Protein AF-A0A0F8ZG47-F1 (afdb_monomer_lite)

Secondary structure (DSSP, 8-state):
------------PPPHHHHHHTS-HHHHHHHTT-EEEEEEEETTTTEEEEEEESSSS-EEEEEEESSSS-EEEEE-SHHHHHSSHHHHHHHTT-B-SS-SS-----TTT-TT---SS-HHHHHHHHHHHHHHHHHHHHTTTS-HHHHHHHHHHHGGGG-SEEE--------------TT------S-SSSSSSSSS-S-----------------PPPPHHHHHHHHHHHTTSS-------PPPPPP---------

Organism: NCBI:txid412755

Radius of gyration: 27.6 Å; chains: 1; bounding box: 78×83×49 Å

pLDDT: mean 80.62, std 19.4, range [38.88, 98.56]

Sequence (256 aa):
RHSSRRTIVVRISLRPDELESKAPEDVKDRARTCSVSLLSYDKRGRVFTFSVNCGNRPHDVRASLTDLDHIAMNCDCEFWQWNGPEFHAKENAYMLGSPRGTASPPDIRDPDRKYYLCKHTYAILTRLDHFVQEVSEENKDLDEDGLLLAVDQSWDRLEGVVQIPLEELEDEDIEVDWESDGEFEEEFEEEFEEEFEEEFEEEPVDETPTIEFTEEPIEPEELEEIELLEAKLEFPEEFEEEPGEEPVEEEFEEEP

Foldseek 3Di:
DDPPPPPPPPQQAAFLVRLLVLADVVLVVQLLQKKKAWDDADLVQRKTWIFIDNPDHTKIKIWGPPFLGGIAIDIPDPCCQAQQQLLLCVVRVSHDDDRPHPSDPNCPRHVVNRHNDGSRVSNVSLVVNVVLVVLCVVPVVDDRVVSSVSCSVCVCVSHDIDSDCPDPPPPPVPCPVPVPPPCPPDPPPPPPVPPPPPDPPPDPPPPDPPPPPPPDPDDPVVVVVVVVVVVVVPDPDDDPDDPDDDDDDDDDDDDD

Structure (mmCIF, N/CA/C/O backbone):
data_AF-A0A0F8ZG47-F1
#
_entry.id   AF-A0A0F8ZG47-F1
#
loop_
_atom_site.group_PDB
_atom_site.id
_atom_site.type_symbol
_atom_site.label_atom_id
_atom_site.label_alt_id
_atom_site.label_comp_id
_atom_site.label_asym_id
_atom_site.label_entity_id
_atom_site.label_seq_id
_atom_site.pdbx_PDB_ins_code
_atom_site.Cartn_x
_atom_site.Cartn_y
_atom_site.Cartn_z
_atom_site.occupancy
_atom_site.B_iso_or_equiv
_atom_site.auth_seq_id
_atom_site.auth_comp_id
_atom_site.auth_asym_id
_atom_site.auth_atom_id
_atom_site.pdbx_PDB_model_num
ATOM 1 N N . ARG A 1 1 ? 7.336 30.237 21.540 1.00 49.22 1 ARG A N 1
ATOM 2 C CA . ARG A 1 1 ? 6.797 28.891 21.211 1.00 49.22 1 ARG A CA 1
ATOM 3 C C . ARG A 1 1 ? 6.031 29.033 19.904 1.00 49.22 1 ARG A C 1
ATOM 5 O O . ARG A 1 1 ? 4.834 29.286 19.939 1.00 49.22 1 ARG A O 1
ATOM 12 N N . HIS A 1 2 ? 6.736 29.007 18.775 1.00 40.03 2 HIS A N 1
ATOM 13 C CA . HIS A 1 2 ? 6.106 29.176 17.470 1.00 40.03 2 HIS A CA 1
ATOM 14 C C . HIS A 1 2 ? 5.401 27.878 17.097 1.00 40.03 2 HIS A C 1
ATOM 16 O O . HIS A 1 2 ? 6.026 26.836 16.920 1.00 40.03 2 HIS A O 1
ATOM 22 N N . SER A 1 3 ? 4.072 27.955 17.083 1.00 44.56 3 SER A N 1
ATOM 23 C CA . SER A 1 3 ? 3.205 26.932 16.522 1.00 44.56 3 SER A CA 1
ATOM 24 C C . SER A 1 3 ? 3.468 26.911 15.020 1.00 44.56 3 SER A C 1
ATOM 26 O O . SER A 1 3 ? 2.971 27.767 14.289 1.00 44.56 3 SER A O 1
ATOM 28 N N . SER A 1 4 ? 4.340 26.000 14.585 1.00 49.72 4 SER A N 1
ATOM 29 C CA . SER A 1 4 ? 4.570 25.719 13.173 1.00 49.72 4 SER A CA 1
ATOM 30 C C . SER A 1 4 ? 3.226 25.304 12.578 1.00 49.72 4 SER A C 1
ATOM 32 O O . SER A 1 4 ? 2.679 24.255 12.929 1.00 49.72 4 SER A O 1
ATOM 34 N N . ARG A 1 5 ? 2.642 26.180 11.750 1.00 41.59 5 ARG A N 1
ATOM 35 C CA . ARG A 1 5 ? 1.464 25.857 10.949 1.00 41.59 5 ARG A CA 1
ATOM 36 C C . ARG A 1 5 ? 1.889 24.732 10.013 1.00 41.59 5 ARG A C 1
ATOM 38 O O . ARG A 1 5 ? 2.519 24.988 8.994 1.00 41.59 5 ARG A O 1
ATOM 45 N N . ARG A 1 6 ? 1.581 23.487 10.386 1.00 40.53 6 ARG A N 1
ATOM 46 C CA . ARG A 1 6 ? 1.610 22.367 9.450 1.00 40.53 6 ARG A CA 1
ATOM 47 C C . ARG A 1 6 ? 0.584 22.706 8.381 1.00 40.53 6 ARG A C 1
ATOM 49 O O . ARG A 1 6 ? -0.613 22.605 8.628 1.00 40.53 6 ARG A O 1
ATOM 56 N N . THR A 1 7 ? 1.051 23.180 7.234 1.00 38.88 7 THR A N 1
ATOM 57 C CA . THR A 1 7 ? 0.276 23.139 6.003 1.00 38.88 7 THR A CA 1
ATOM 58 C C . THR A 1 7 ? -0.141 21.687 5.829 1.00 38.88 7 THR A C 1
ATOM 60 O O . THR A 1 7 ? 0.694 20.805 5.627 1.00 38.88 7 THR A O 1
ATOM 63 N N . ILE A 1 8 ? -1.432 21.424 6.032 1.00 46.22 8 ILE A N 1
ATOM 64 C CA . ILE A 1 8 ? -2.041 20.139 5.719 1.00 46.22 8 ILE A CA 1
ATOM 65 C C . ILE A 1 8 ? -2.029 20.097 4.199 1.00 46.22 8 ILE A C 1
ATOM 67 O O . ILE A 1 8 ? -2.916 20.627 3.537 1.00 46.22 8 ILE A O 1
ATOM 71 N N . VAL A 1 9 ? -0.934 19.588 3.642 1.00 45.56 9 VAL A N 1
ATOM 72 C CA . VAL A 1 9 ? -0.884 19.227 2.234 1.00 45.56 9 VAL A CA 1
ATOM 73 C C . VAL A 1 9 ? -1.900 18.105 2.106 1.00 45.56 9 VAL A C 1
ATOM 75 O O . VAL A 1 9 ? -1.638 16.992 2.560 1.00 45.56 9 VAL A O 1
ATOM 78 N N . VAL A 1 10 ? -3.080 18.437 1.582 1.00 47.16 10 VAL A N 1
ATOM 79 C CA . VAL A 1 10 ? -4.094 17.462 1.191 1.00 47.16 10 VAL A CA 1
ATOM 80 C C . VAL A 1 10 ? -3.453 16.652 0.075 1.00 47.16 10 VAL A C 1
ATOM 82 O O . VAL A 1 10 ? -3.315 17.108 -1.059 1.00 47.16 10 VAL A O 1
ATOM 85 N N . ARG A 1 11 ? -2.903 15.504 0.454 1.00 54.34 11 ARG A N 1
ATOM 86 C CA . ARG A 1 11 ? -2.321 14.551 -0.475 1.00 54.34 11 ARG A CA 1
ATOM 87 C C . ARG A 1 11 ? -3.494 13.768 -1.025 1.00 54.34 11 ARG A C 1
ATOM 89 O O . ARG A 1 11 ? -4.174 13.096 -0.263 1.00 54.34 11 ARG A O 1
ATOM 96 N N . ILE A 1 12 ? -3.739 13.918 -2.321 1.00 58.97 12 ILE A N 1
ATOM 97 C CA . ILE A 1 12 ? -4.658 13.064 -3.068 1.00 58.97 12 ILE A CA 1
ATOM 98 C C . ILE A 1 12 ? -4.004 11.682 -3.103 1.00 58.97 12 ILE A C 1
ATOM 100 O O . ILE A 1 12 ? -3.223 11.384 -4.000 1.00 58.97 12 ILE A O 1
ATOM 104 N N . SER A 1 13 ? -4.204 10.892 -2.059 1.00 78.88 13 SER A N 1
ATOM 105 C CA . SER A 1 13 ? -3.942 9.458 -2.091 1.00 78.88 13 SER A CA 1
ATOM 106 C C . SER A 1 13 ? -4.960 8.816 -3.027 1.00 78.88 13 SER A C 1
ATOM 108 O O . SER A 1 13 ? -6.100 9.259 -3.094 1.00 78.88 13 SER A O 1
ATOM 110 N N . LEU A 1 14 ? -4.545 7.802 -3.781 1.00 90.00 14 LEU A N 1
ATOM 111 C CA . LEU A 1 14 ? -5.478 7.004 -4.575 1.00 90.00 14 LEU A CA 1
ATOM 112 C C . LEU A 1 14 ? -6.247 6.048 -3.669 1.00 90.00 14 LEU A C 1
ATOM 114 O O . LEU A 1 14 ? -5.714 5.607 -2.639 1.00 90.00 14 LEU A O 1
ATOM 118 N N . ARG A 1 15 ? -7.464 5.703 -4.091 1.00 93.44 15 ARG A N 1
ATOM 119 C CA . ARG A 1 15 ? -8.255 4.703 -3.382 1.00 93.44 15 ARG A CA 1
ATOM 120 C C . ARG A 1 15 ? -7.753 3.277 -3.651 1.00 93.44 15 ARG A C 1
ATOM 122 O O . ARG A 1 15 ? -7.151 3.040 -4.707 1.00 93.44 15 ARG A O 1
ATOM 129 N N . PRO A 1 16 ? -7.926 2.324 -2.715 1.00 93.81 16 PRO A N 1
ATOM 130 C CA . PRO A 1 16 ? -7.525 0.932 -2.916 1.00 93.81 16 PRO A CA 1
ATOM 131 C C . PRO A 1 16 ? -8.051 0.308 -4.218 1.00 93.81 16 PRO A C 1
ATOM 133 O O . PRO A 1 16 ? -7.265 -0.268 -4.970 1.00 93.81 16 PRO A O 1
ATOM 136 N N . ASP A 1 17 ? -9.326 0.519 -4.540 1.00 94.25 17 ASP A N 1
ATOM 137 C CA . ASP A 1 17 ? -10.010 0.072 -5.762 1.00 94.25 17 ASP A CA 1
ATOM 138 C C . ASP A 1 17 ? -9.397 0.679 -7.039 1.00 94.25 17 ASP A C 1
ATOM 140 O O . ASP A 1 17 ? -9.165 -0.001 -8.049 1.00 94.25 17 ASP A O 1
ATOM 144 N N . GLU A 1 18 ? -9.039 1.962 -6.995 1.00 95.44 18 GLU A N 1
ATOM 145 C CA . GLU A 1 18 ? -8.357 2.633 -8.107 1.00 95.44 18 GLU A CA 1
ATOM 146 C C . GLU A 1 18 ? -6.934 2.104 -8.331 1.00 95.44 18 GLU A C 1
ATOM 148 O O . GLU A 1 18 ? -6.458 2.033 -9.467 1.00 95.44 18 GLU A O 1
ATOM 153 N N . LEU A 1 19 ? -6.220 1.753 -7.260 1.00 95.38 19 LEU A N 1
ATOM 154 C CA . LEU A 1 19 ? -4.892 1.148 -7.355 1.00 95.38 19 LEU A CA 1
ATOM 155 C C . LEU A 1 19 ? -4.966 -0.289 -7.872 1.00 95.38 19 LEU A C 1
ATOM 157 O O . LEU A 1 19 ? -4.107 -0.702 -8.656 1.00 95.38 19 LEU A O 1
ATOM 161 N N . GLU A 1 20 ? -5.985 -1.034 -7.453 1.00 95.56 20 GLU A N 1
ATOM 162 C CA . GLU A 1 20 ? -6.194 -2.414 -7.863 1.00 95.56 20 GLU A CA 1
ATOM 163 C C . GLU A 1 20 ? -6.506 -2.526 -9.359 1.00 95.56 20 GLU A C 1
ATOM 165 O O . GLU A 1 20 ? -5.876 -3.313 -10.073 1.00 95.56 20 GLU A O 1
ATOM 170 N N . SER A 1 21 ? -7.413 -1.685 -9.860 1.00 96.19 21 SER A N 1
ATOM 171 C CA . SER A 1 21 ? -7.784 -1.641 -11.282 1.00 96.19 21 SER A CA 1
ATOM 172 C C . SER A 1 21 ? -6.621 -1.251 -12.204 1.00 96.19 21 SER A C 1
ATOM 174 O O . SER A 1 21 ? -6.585 -1.659 -13.365 1.00 96.19 21 SER A O 1
ATOM 176 N N . LYS A 1 22 ? -5.629 -0.511 -11.690 1.00 96.50 22 LYS A N 1
ATOM 177 C CA . LYS A 1 22 ? -4.405 -0.136 -12.421 1.00 96.50 22 LYS A CA 1
ATOM 178 C C . LYS A 1 22 ? -3.311 -1.205 -12.386 1.00 96.50 22 LYS A C 1
ATOM 180 O O . LYS A 1 22 ? -2.314 -1.071 -13.098 1.00 96.50 22 LYS A O 1
ATOM 185 N N . ALA A 1 23 ? -3.443 -2.247 -11.565 1.00 96.50 23 ALA A N 1
ATOM 186 C CA . ALA A 1 23 ? -2.469 -3.329 -11.534 1.00 96.50 23 ALA A CA 1
ATOM 187 C C . ALA A 1 23 ? -2.639 -4.227 -12.774 1.00 96.50 23 ALA A C 1
ATOM 189 O O . ALA A 1 23 ? -3.738 -4.719 -13.025 1.00 96.50 23 ALA A O 1
ATOM 190 N N . PRO A 1 24 ? -1.578 -4.493 -13.554 1.00 97.19 24 PRO A N 1
ATOM 191 C CA . PRO A 1 24 ? -1.688 -5.404 -14.686 1.00 97.19 24 PRO A CA 1
ATOM 192 C C . PRO A 1 24 ? -1.880 -6.852 -14.211 1.00 97.19 24 PRO A C 1
ATOM 194 O O . PRO A 1 24 ? -1.344 -7.250 -13.174 1.00 97.19 24 PRO A O 1
ATOM 197 N N . GLU A 1 25 ? -2.600 -7.655 -15.000 1.00 96.81 25 GLU A N 1
ATOM 198 C CA . GLU A 1 25 ? -2.967 -9.044 -14.659 1.00 96.81 25 GLU A CA 1
ATOM 199 C C . GLU A 1 25 ? -1.762 -9.917 -14.279 1.00 96.81 25 GLU A C 1
ATOM 201 O O . GLU A 1 25 ? -1.814 -10.694 -13.330 1.00 96.81 25 GLU A O 1
ATOM 206 N N . ASP A 1 26 ? -0.607 -9.714 -14.920 1.00 96.62 26 ASP A N 1
ATOM 207 C CA . ASP A 1 26 ? 0.610 -10.460 -14.595 1.00 96.62 26 ASP A CA 1
ATOM 208 C C . ASP A 1 26 ? 1.133 -10.169 -13.176 1.00 96.62 26 ASP A C 1
ATOM 210 O O . ASP A 1 26 ? 1.800 -11.008 -12.563 1.00 96.62 26 ASP A O 1
ATOM 214 N N . VAL A 1 27 ? 0.896 -8.970 -12.640 1.00 97.38 27 VAL A N 1
ATOM 215 C CA . VAL A 1 27 ? 1.196 -8.629 -11.243 1.00 97.38 27 VAL A CA 1
ATOM 216 C C . VAL A 1 27 ? 0.190 -9.296 -10.310 1.00 97.38 27 VAL A C 1
ATOM 218 O O . VAL A 1 27 ? 0.637 -9.884 -9.320 1.00 97.38 27 VAL A O 1
ATOM 221 N N . LYS A 1 28 ? -1.106 -9.275 -10.652 1.00 96.56 28 LYS A N 1
ATOM 222 C CA . LYS A 1 28 ? -2.174 -9.926 -9.877 1.00 96.56 28 LYS A CA 1
ATOM 223 C C . LYS A 1 28 ? -1.923 -11.429 -9.744 1.00 96.56 28 LYS A C 1
ATOM 225 O O . LYS A 1 28 ? -1.827 -11.945 -8.632 1.00 96.56 28 LYS A O 1
ATOM 230 N N . ASP A 1 29 ? -1.663 -12.115 -10.855 1.00 95.50 29 ASP A N 1
ATOM 231 C CA . ASP A 1 29 ? -1.370 -13.553 -10.890 1.00 95.50 29 ASP A CA 1
ATOM 232 C C . ASP A 1 29 ? -0.159 -13.928 -10.035 1.00 95.50 29 ASP A C 1
ATOM 234 O O . ASP A 1 29 ? -0.177 -14.890 -9.264 1.00 95.50 29 ASP A O 1
ATOM 238 N N . ARG A 1 30 ? 0.926 -13.149 -10.133 1.00 95.69 30 ARG A N 1
ATOM 239 C CA . ARG A 1 30 ? 2.146 -13.415 -9.357 1.00 95.69 30 ARG A CA 1
ATOM 240 C C . ARG A 1 30 ? 1.958 -13.134 -7.870 1.00 95.69 30 ARG A C 1
ATOM 242 O O . ARG A 1 30 ? 2.634 -13.778 -7.063 1.00 95.69 30 ARG A O 1
ATOM 249 N N . ALA A 1 31 ? 1.085 -12.201 -7.503 1.00 96.69 31 ALA A N 1
ATOM 250 C CA . ALA A 1 31 ? 0.787 -11.892 -6.111 1.00 96.69 31 ALA A CA 1
ATOM 251 C C . ALA A 1 31 ? 0.076 -13.050 -5.391 1.00 96.69 31 ALA A C 1
ATOM 253 O O . ALA A 1 31 ? 0.313 -13.245 -4.203 1.00 96.69 31 ALA A O 1
ATOM 254 N N . ARG A 1 32 ? -0.670 -13.900 -6.114 1.00 93.62 32 ARG A N 1
ATOM 255 C CA . ARG A 1 32 ? -1.336 -15.103 -5.563 1.00 93.62 32 ARG A CA 1
ATOM 256 C C . ARG A 1 32 ? -0.374 -16.092 -4.901 1.00 93.62 32 ARG A C 1
ATOM 258 O O . ARG A 1 32 ? -0.749 -16.856 -4.023 1.00 93.62 32 ARG A O 1
ATOM 265 N N . THR A 1 33 ? 0.890 -16.088 -5.322 1.00 95.12 33 THR A N 1
ATOM 266 C CA . THR A 1 33 ? 1.931 -16.974 -4.767 1.00 95.12 33 THR A CA 1
ATOM 267 C C . THR A 1 33 ? 2.605 -16.418 -3.512 1.00 95.12 33 THR A C 1
ATOM 269 O O . THR A 1 33 ? 3.501 -17.057 -2.958 1.00 95.12 33 THR A O 1
ATOM 272 N N . CYS A 1 34 ? 2.225 -15.216 -3.082 1.00 96.69 34 CYS A N 1
ATOM 273 C CA . CYS A 1 34 ? 2.814 -14.548 -1.937 1.00 96.69 34 CYS A CA 1
ATOM 274 C C . CYS A 1 34 ? 2.127 -14.974 -0.635 1.00 96.69 34 CYS A C 1
ATOM 276 O O . CYS A 1 34 ? 0.905 -14.937 -0.519 1.00 96.69 34 CYS A O 1
ATOM 278 N N . SER A 1 35 ? 2.921 -15.323 0.374 1.00 96.06 35 SER A N 1
ATOM 279 C CA . SER A 1 35 ? 2.469 -15.395 1.759 1.00 96.06 35 SER A CA 1
ATOM 280 C C . SER A 1 35 ? 2.739 -14.070 2.462 1.00 96.06 35 SER A C 1
ATOM 282 O O . SER A 1 35 ? 3.811 -13.477 2.311 1.00 96.06 35 SER A O 1
ATOM 284 N N . VAL A 1 36 ? 1.759 -13.609 3.233 1.00 97.31 36 VAL A N 1
ATOM 285 C CA . VAL A 1 36 ? 1.826 -12.350 3.977 1.00 97.31 36 VAL A CA 1
ATOM 286 C C . VAL A 1 36 ? 1.820 -12.655 5.468 1.00 97.31 36 VAL A C 1
ATOM 288 O O . VAL A 1 36 ? 1.020 -13.462 5.941 1.00 97.31 36 VAL A O 1
ATOM 291 N N . SER A 1 37 ? 2.71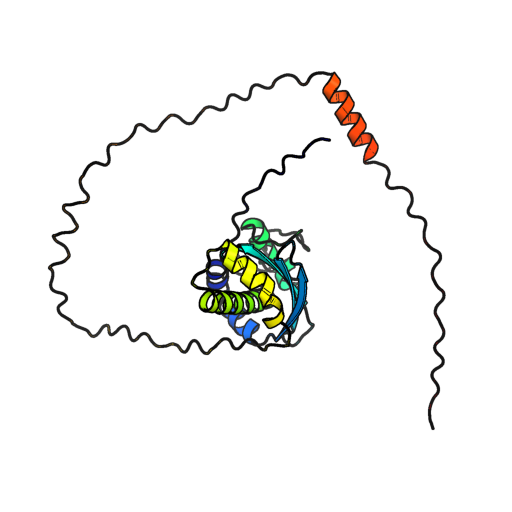0 -11.998 6.207 1.00 96.25 37 SER A N 1
ATOM 292 C CA . SER A 1 37 ? 2.728 -12.019 7.670 1.00 96.25 37 SER A CA 1
ATOM 293 C C . SER A 1 37 ? 2.887 -10.606 8.215 1.00 96.25 37 SER A C 1
ATOM 295 O O . SER A 1 37 ? 3.814 -9.897 7.813 1.00 96.25 37 SER A O 1
ATOM 297 N N . LEU A 1 38 ? 2.013 -10.199 9.134 1.00 97.31 38 LEU A N 1
ATOM 298 C CA . LEU A 1 38 ? 2.152 -8.927 9.840 1.00 97.31 38 LEU A CA 1
ATOM 299 C C . LEU A 1 38 ? 3.351 -8.988 10.802 1.00 97.31 38 LEU A C 1
ATOM 301 O O . LEU A 1 38 ? 3.468 -9.918 11.595 1.00 97.31 38 LEU A O 1
ATOM 305 N N . LEU A 1 39 ? 4.240 -7.995 10.724 1.00 97.06 39 LEU A N 1
ATOM 306 C CA . LEU A 1 39 ? 5.388 -7.836 11.624 1.00 97.06 39 LEU A CA 1
ATOM 307 C C . LEU A 1 39 ? 5.087 -6.865 12.764 1.00 97.06 39 LEU A C 1
ATOM 309 O O . LEU A 1 39 ? 5.467 -7.110 13.906 1.00 97.06 39 LEU A O 1
ATOM 313 N N . SER A 1 40 ? 4.464 -5.729 12.451 1.00 97.12 40 SER A N 1
ATOM 314 C CA . SER A 1 40 ? 4.154 -4.702 13.443 1.00 97.12 40 SER A CA 1
ATOM 315 C C . SER A 1 40 ? 3.033 -3.776 12.988 1.00 97.12 40 SER A C 1
ATOM 317 O O . SER A 1 40 ? 2.793 -3.599 11.790 1.00 97.12 40 SER A O 1
ATOM 319 N N . TYR A 1 41 ? 2.375 -3.155 13.967 1.00 97.56 41 TYR A N 1
ATOM 320 C CA . TYR A 1 41 ? 1.352 -2.143 13.752 1.00 97.56 41 TYR A CA 1
ATOM 321 C C . TYR A 1 41 ? 1.613 -0.902 14.616 1.00 97.56 41 TYR A C 1
ATOM 323 O O . TYR A 1 41 ? 1.650 -0.987 15.846 1.00 97.56 41 TYR A O 1
ATOM 331 N N . ASP A 1 42 ? 1.787 0.260 13.983 1.00 96.44 42 ASP A N 1
ATOM 332 C CA . ASP A 1 42 ? 1.851 1.555 14.666 1.00 96.44 42 ASP A CA 1
ATOM 333 C C . ASP A 1 42 ? 0.488 2.250 14.626 1.00 96.44 42 ASP A C 1
ATOM 335 O O . ASP A 1 42 ? 0.128 2.894 13.638 1.00 96.44 42 ASP A O 1
ATOM 339 N N . LYS A 1 43 ? -0.231 2.182 15.750 1.00 94.75 43 LYS A N 1
ATOM 340 C CA . LYS A 1 43 ? -1.555 2.794 15.941 1.00 94.75 43 LYS A CA 1
ATOM 341 C C . LYS A 1 43 ? -1.580 4.303 15.700 1.00 94.75 43 LYS A C 1
ATOM 343 O O . LYS A 1 43 ? -2.613 4.844 15.332 1.00 94.75 43 LYS A O 1
ATOM 348 N N . ARG A 1 44 ? -0.472 5.021 15.929 1.00 91.00 44 ARG A N 1
ATOM 349 C CA . ARG A 1 44 ? -0.467 6.494 15.825 1.00 91.00 44 ARG A CA 1
ATOM 350 C C . ARG A 1 44 ? -0.551 6.983 14.388 1.00 91.00 44 ARG A C 1
ATOM 352 O O . ARG A 1 44 ? -1.122 8.041 14.152 1.00 91.00 44 ARG A O 1
ATOM 359 N N . GLY A 1 45 ? 0.065 6.251 13.466 1.00 89.88 45 GLY A N 1
ATOM 360 C CA . GLY A 1 45 ? 0.032 6.549 12.033 1.00 89.88 45 GLY A CA 1
ATOM 361 C C . GLY A 1 45 ? -0.742 5.517 11.218 1.00 89.88 45 GLY A C 1
ATOM 362 O O . GLY A 1 45 ? -0.632 5.531 9.995 1.00 89.88 45 GLY A O 1
ATOM 363 N N . ARG A 1 46 ? -1.426 4.584 11.892 1.00 95.44 46 ARG A N 1
ATOM 364 C CA . ARG A 1 46 ? -2.046 3.385 11.310 1.00 95.44 46 ARG A CA 1
ATOM 365 C C . ARG A 1 46 ? -1.139 2.721 10.279 1.00 95.44 46 ARG A C 1
ATOM 367 O O . ARG A 1 46 ? -1.544 2.441 9.154 1.00 95.44 46 ARG A O 1
ATOM 374 N N . VAL A 1 47 ? 0.133 2.557 10.649 1.00 96.94 47 VAL A N 1
ATOM 375 C CA . VAL A 1 47 ? 1.160 2.005 9.763 1.00 96.94 47 VAL A CA 1
ATOM 376 C C . VAL A 1 47 ? 1.329 0.527 10.059 1.00 96.94 47 VAL A C 1
ATOM 378 O O . VAL A 1 47 ? 1.836 0.143 11.112 1.00 96.94 47 VAL A O 1
ATOM 381 N N . PHE A 1 48 ? 0.948 -0.294 9.098 1.00 97.56 48 PHE A N 1
ATOM 382 C CA . PHE A 1 48 ? 1.157 -1.728 9.089 1.00 97.56 48 PHE A CA 1
ATOM 383 C C . PHE A 1 48 ? 2.498 -2.030 8.428 1.00 97.56 48 PHE A C 1
ATOM 385 O O . PHE A 1 48 ? 2.808 -1.510 7.354 1.00 97.56 48 PHE A O 1
ATOM 392 N N . THR A 1 49 ? 3.300 -2.875 9.064 1.00 98.06 49 THR A N 1
ATOM 393 C CA . THR A 1 49 ? 4.523 -3.416 8.469 1.00 98.06 49 THR A CA 1
ATOM 394 C C . THR A 1 49 ? 4.343 -4.910 8.296 1.00 98.06 49 THR A C 1
ATOM 396 O O . THR A 1 49 ? 4.116 -5.625 9.270 1.00 98.06 49 THR A O 1
ATOM 399 N N . PHE A 1 50 ? 4.463 -5.382 7.065 1.00 98.25 50 PHE A N 1
ATOM 400 C CA . PHE A 1 50 ? 4.317 -6.778 6.688 1.00 98.25 50 PHE A CA 1
ATOM 401 C C . PHE A 1 50 ? 5.625 -7.323 6.128 1.00 98.25 50 PHE A C 1
ATOM 403 O O . PHE A 1 50 ? 6.354 -6.611 5.440 1.00 98.25 50 PHE A O 1
ATOM 410 N N . SER A 1 51 ? 5.866 -8.610 6.355 1.00 97.81 51 SER A N 1
ATOM 411 C CA . SER A 1 51 ? 6.829 -9.399 5.595 1.00 97.81 51 SER A CA 1
ATOM 412 C C . SER A 1 51 ? 6.077 -10.214 4.552 1.00 97.81 51 SER A C 1
ATOM 414 O O . SER A 1 51 ? 5.141 -10.945 4.887 1.00 97.81 51 SER A O 1
ATOM 416 N N . VAL A 1 52 ? 6.466 -10.074 3.287 1.00 97.94 52 VAL A N 1
ATOM 417 C CA . VAL A 1 52 ? 5.828 -10.750 2.154 1.00 97.94 52 VAL A CA 1
ATOM 418 C C . VAL A 1 52 ? 6.823 -11.690 1.494 1.00 97.94 52 VAL A C 1
ATOM 420 O O . VAL A 1 52 ? 7.861 -11.252 0.999 1.00 97.94 52 VAL A O 1
ATOM 423 N N . ASN A 1 53 ? 6.512 -12.984 1.449 1.00 97.44 53 ASN A N 1
ATOM 424 C CA . ASN A 1 53 ? 7.360 -13.997 0.829 1.00 97.44 53 ASN A CA 1
ATOM 425 C C . ASN A 1 53 ? 6.661 -14.629 -0.380 1.00 97.44 53 ASN A C 1
ATOM 427 O O . ASN A 1 53 ? 5.661 -15.317 -0.236 1.00 97.44 53 ASN A O 1
ATOM 431 N N . CYS A 1 54 ? 7.225 -14.450 -1.575 1.00 95.94 54 CYS A N 1
ATOM 432 C CA . CYS A 1 54 ? 6.708 -15.045 -2.815 1.00 95.94 54 CYS A CA 1
ATOM 433 C C . CYS A 1 54 ? 7.704 -16.041 -3.438 1.00 95.94 54 CYS A C 1
ATOM 435 O O . CYS A 1 54 ? 7.944 -16.003 -4.648 1.00 95.94 54 CYS A O 1
ATOM 437 N N . GLY A 1 55 ? 8.369 -16.851 -2.605 1.00 92.56 55 GLY A N 1
ATOM 438 C CA . GLY A 1 55 ? 9.257 -17.951 -3.015 1.00 92.56 55 GLY A CA 1
ATOM 439 C C . GLY A 1 55 ? 10.736 -17.596 -3.203 1.00 92.56 55 GLY A C 1
ATOM 440 O O . GLY A 1 55 ? 11.552 -18.495 -3.385 1.00 92.56 55 GLY A O 1
ATOM 441 N N . ASN A 1 56 ? 11.094 -16.311 -3.137 1.00 89.56 56 ASN A N 1
ATOM 442 C CA . ASN A 1 56 ? 12.484 -15.854 -3.201 1.00 89.56 56 ASN A CA 1
ATOM 443 C C . ASN A 1 56 ? 12.973 -15.480 -1.795 1.00 89.56 56 ASN A C 1
ATOM 445 O O . ASN A 1 56 ? 13.154 -16.338 -0.937 1.00 89.56 56 ASN A O 1
ATOM 449 N N . ARG A 1 57 ? 13.165 -14.179 -1.557 1.00 96.06 57 ARG A N 1
ATOM 450 C CA . ARG A 1 57 ? 13.431 -13.602 -0.243 1.00 96.06 57 ARG A CA 1
ATOM 451 C C . ARG A 1 57 ? 12.165 -12.918 0.281 1.00 96.06 57 ARG A C 1
ATOM 453 O O . ARG A 1 57 ? 11.412 -12.389 -0.543 1.00 96.06 57 ARG A O 1
ATOM 460 N N . PRO A 1 58 ? 11.935 -12.914 1.604 1.00 97.88 58 PRO A N 1
ATOM 461 C CA . PRO A 1 58 ? 10.920 -12.059 2.195 1.00 97.88 58 PRO A CA 1
ATOM 462 C C . PRO A 1 58 ? 11.264 -10.587 1.940 1.00 97.88 58 PRO A C 1
ATOM 464 O O . PRO A 1 58 ? 12.438 -10.212 1.886 1.00 97.88 58 PRO A O 1
ATOM 467 N N . HIS A 1 59 ? 10.223 -9.789 1.750 1.00 98.38 59 HIS A N 1
ATOM 468 C CA . HIS A 1 59 ? 10.285 -8.369 1.448 1.00 98.38 59 HIS A CA 1
ATOM 469 C C . HIS A 1 59 ? 9.429 -7.596 2.440 1.00 98.38 59 HIS A C 1
ATOM 471 O O . HIS A 1 59 ? 8.278 -7.970 2.674 1.00 98.38 59 HIS A O 1
ATOM 477 N N . ASP A 1 60 ? 9.972 -6.511 2.980 1.00 98.38 60 ASP A N 1
ATOM 478 C CA . ASP A 1 60 ? 9.234 -5.658 3.900 1.00 98.38 60 ASP A CA 1
ATOM 479 C C . ASP A 1 60 ? 8.358 -4.674 3.119 1.00 98.38 60 ASP A C 1
ATOM 481 O O . ASP A 1 60 ? 8.827 -3.893 2.277 1.00 98.38 60 ASP A O 1
ATOM 485 N N . VAL A 1 61 ? 7.061 -4.709 3.416 1.00 98.44 61 VAL A N 1
ATOM 486 C CA . VAL A 1 61 ? 6.052 -3.810 2.858 1.00 98.44 61 VAL A CA 1
ATOM 487 C C . VAL A 1 61 ? 5.426 -3.019 3.992 1.00 98.44 61 VAL A C 1
ATOM 489 O O . VAL A 1 61 ? 4.950 -3.583 4.974 1.00 98.44 61 VAL A O 1
ATOM 492 N N . ARG A 1 62 ? 5.413 -1.698 3.852 1.00 98.12 62 ARG A N 1
ATOM 493 C CA . ARG A 1 62 ? 4.747 -0.792 4.784 1.00 98.12 62 ARG A CA 1
ATOM 494 C C . ARG A 1 62 ? 3.525 -0.204 4.105 1.00 98.12 62 ARG A C 1
ATOM 496 O O . ARG A 1 62 ? 3.646 0.307 2.994 1.00 98.12 62 ARG A O 1
ATOM 503 N N . ALA A 1 63 ? 2.390 -0.245 4.782 1.00 97.69 63 ALA A N 1
ATOM 504 C CA . ALA A 1 63 ? 1.136 0.337 4.330 1.00 97.69 63 ALA A CA 1
ATOM 505 C C . ALA A 1 63 ? 0.553 1.212 5.441 1.00 97.69 63 ALA A C 1
ATOM 507 O O . ALA A 1 63 ? 0.691 0.888 6.617 1.00 97.69 63 ALA A O 1
ATOM 508 N N . SER A 1 64 ? -0.058 2.334 5.089 1.00 96.25 64 SER A N 1
ATOM 509 C CA . SER A 1 64 ? -0.688 3.260 6.026 1.00 96.25 64 SER A CA 1
ATOM 510 C C . SER A 1 64 ? -2.070 3.622 5.518 1.00 96.25 64 SER A C 1
ATOM 512 O O . SER A 1 64 ? -2.205 4.007 4.357 1.00 96.25 64 SER A O 1
ATOM 514 N N . LEU A 1 65 ? -3.067 3.485 6.390 1.00 94.00 65 LEU A N 1
ATOM 515 C CA . LEU A 1 65 ? -4.434 3.921 6.129 1.00 94.00 65 LEU A CA 1
ATOM 516 C C . LEU A 1 65 ? -4.588 5.335 6.688 1.00 94.00 65 LEU A C 1
ATOM 518 O O . LEU A 1 65 ? -4.534 5.535 7.907 1.00 94.00 65 LEU A O 1
ATOM 522 N N . THR A 1 66 ? -4.706 6.321 5.799 1.00 89.00 66 THR A N 1
ATOM 523 C CA . THR A 1 66 ? -4.946 7.710 6.230 1.00 89.00 66 THR A CA 1
ATOM 524 C C . THR A 1 66 ? -6.386 7.837 6.717 1.00 89.00 66 THR A C 1
ATOM 526 O O . THR A 1 66 ? -6.631 8.327 7.822 1.00 89.00 66 THR A O 1
ATOM 529 N N . ASP A 1 67 ? -7.291 7.276 5.928 1.00 91.19 67 ASP A N 1
ATOM 530 C CA . ASP A 1 67 ? -8.697 7.018 6.209 1.00 91.19 67 ASP A CA 1
ATOM 531 C C . ASP A 1 67 ? -9.069 5.650 5.596 1.00 91.19 67 ASP A C 1
ATOM 533 O O . ASP A 1 67 ? -8.174 4.861 5.269 1.00 91.19 67 ASP A O 1
ATOM 537 N N . LEU A 1 68 ? -10.362 5.327 5.512 1.00 91.19 68 LEU A N 1
ATOM 538 C CA . LEU A 1 68 ? -10.820 4.047 4.956 1.00 91.19 68 LEU A CA 1
ATOM 539 C C . LEU A 1 68 ? -10.652 3.964 3.436 1.00 91.19 68 LEU A C 1
ATOM 541 O O . LEU A 1 68 ? -10.473 2.872 2.903 1.00 91.19 68 LEU A O 1
ATOM 545 N N . ASP A 1 69 ? -10.684 5.107 2.758 1.00 92.06 69 ASP A N 1
ATOM 546 C CA . ASP A 1 69 ? -10.645 5.209 1.306 1.00 92.06 69 ASP A CA 1
ATOM 547 C C . ASP A 1 69 ? -9.237 5.465 0.772 1.00 92.06 69 ASP A C 1
ATOM 549 O O . ASP A 1 69 ? -9.036 5.418 -0.431 1.00 92.06 69 ASP A O 1
ATOM 553 N N . HIS A 1 70 ? -8.245 5.734 1.618 1.00 93.81 70 HIS A N 1
ATOM 554 C CA . HIS A 1 70 ? -6.933 6.185 1.176 1.00 93.81 70 HIS A CA 1
ATOM 555 C C . HIS A 1 70 ? -5.780 5.405 1.798 1.00 93.81 70 HIS A C 1
ATOM 557 O O . HIS A 1 70 ? -5.554 5.407 3.015 1.00 93.81 70 HIS A O 1
ATOM 563 N N . ILE A 1 71 ? -4.943 4.847 0.921 1.00 95.50 71 ILE A N 1
ATOM 564 C CA . ILE A 1 71 ? -3.778 4.054 1.303 1.00 95.50 71 ILE A CA 1
ATOM 565 C C . ILE A 1 71 ? -2.471 4.676 0.803 1.00 95.50 71 ILE A C 1
ATOM 567 O O . ILE A 1 71 ? -2.358 5.141 -0.329 1.00 95.50 71 ILE A O 1
ATOM 571 N N . ALA A 1 72 ? -1.443 4.646 1.650 1.00 96.31 72 ALA A N 1
ATOM 572 C CA . ALA A 1 72 ? -0.068 4.946 1.272 1.00 96.31 72 ALA A CA 1
ATOM 573 C C . ALA A 1 72 ? 0.819 3.717 1.480 1.00 96.31 72 ALA A C 1
ATOM 575 O O . ALA A 1 72 ? 0.720 3.046 2.506 1.00 96.31 72 ALA A O 1
ATOM 576 N N . MET A 1 73 ? 1.723 3.428 0.541 1.00 97.56 73 MET A N 1
ATOM 577 C CA . MET A 1 73 ? 2.541 2.213 0.560 1.00 97.56 73 MET A CA 1
ATOM 578 C C . MET A 1 73 ? 4.021 2.456 0.253 1.00 97.56 73 MET A C 1
ATOM 580 O O . MET A 1 73 ? 4.414 3.440 -0.376 1.00 97.56 73 MET A O 1
ATOM 584 N N . ASN A 1 74 ? 4.860 1.529 0.714 1.00 97.56 74 ASN A N 1
ATOM 585 C CA . ASN A 1 74 ? 6.284 1.438 0.406 1.00 97.56 74 ASN A CA 1
ATOM 586 C C . ASN A 1 74 ? 6.713 -0.035 0.427 1.00 97.56 74 ASN A C 1
ATOM 588 O O . ASN A 1 74 ? 6.296 -0.784 1.309 1.00 97.56 74 ASN A O 1
ATOM 592 N N . CYS A 1 75 ? 7.561 -0.452 -0.511 1.00 98.31 75 CYS A N 1
ATOM 593 C CA . CYS A 1 75 ? 8.142 -1.792 -0.528 1.00 98.31 75 CYS A CA 1
ATOM 594 C C . CYS A 1 75 ? 9.657 -1.717 -0.735 1.00 98.31 75 CYS A C 1
ATOM 596 O O . CYS A 1 75 ? 10.169 -0.869 -1.463 1.00 98.31 75 CYS A O 1
ATOM 598 N N . ASP A 1 76 ? 10.386 -2.628 -0.097 1.00 98.00 76 ASP A N 1
ATOM 599 C CA . ASP A 1 76 ? 11.841 -2.742 -0.203 1.00 98.00 76 ASP A CA 1
ATOM 600 C C . ASP A 1 76 ? 12.346 -3.466 -1.466 1.00 98.00 76 ASP A C 1
ATOM 602 O O . ASP A 1 76 ? 13.556 -3.619 -1.658 1.00 98.00 76 ASP A O 1
ATOM 606 N N . CYS A 1 77 ? 11.447 -3.956 -2.323 1.00 98.00 77 CYS A N 1
ATOM 607 C CA . CYS A 1 77 ? 11.842 -4.745 -3.478 1.00 98.00 77 CYS A CA 1
ATOM 608 C C . CYS A 1 77 ? 12.385 -3.875 -4.621 1.00 98.00 77 CYS A C 1
ATOM 610 O O . CYS A 1 77 ? 11.928 -2.762 -4.874 1.00 98.00 77 CYS A O 1
ATOM 612 N N . GLU A 1 78 ? 13.332 -4.422 -5.386 1.00 97.38 78 GLU A N 1
ATOM 613 C CA . GLU A 1 78 ? 13.939 -3.708 -6.517 1.00 97.38 78 GLU A CA 1
ATOM 614 C C . GLU A 1 78 ? 12.922 -3.367 -7.613 1.00 97.38 78 GLU A C 1
ATOM 616 O O . GLU A 1 78 ? 13.070 -2.366 -8.307 1.00 97.38 78 GLU A O 1
ATOM 621 N N . PHE A 1 79 ? 11.876 -4.183 -7.768 1.00 97.62 79 PHE A N 1
ATOM 622 C CA . PHE A 1 79 ? 10.805 -3.896 -8.719 1.00 97.62 79 PHE A CA 1
ATOM 623 C C . PHE A 1 79 ? 10.061 -2.613 -8.335 1.00 97.62 79 PHE A C 1
ATOM 625 O O . PHE A 1 79 ? 9.832 -1.770 -9.194 1.00 97.62 79 PHE A O 1
ATOM 632 N N . TRP A 1 80 ? 9.727 -2.437 -7.052 1.00 98.00 80 TRP A N 1
ATOM 633 C CA . TRP A 1 80 ? 9.093 -1.213 -6.563 1.00 98.00 80 TRP A CA 1
ATOM 634 C C . TRP A 1 80 ? 9.964 0.005 -6.869 1.00 98.00 80 TRP A C 1
ATOM 636 O O . TRP A 1 80 ? 9.496 0.963 -7.476 1.00 98.00 80 TRP A O 1
ATOM 646 N N . GLN A 1 81 ? 11.249 -0.090 -6.525 1.00 97.50 81 GLN A N 1
ATOM 647 C CA . GLN A 1 81 ? 12.216 0.996 -6.655 1.00 97.50 81 GLN A CA 1
ATOM 648 C C . GLN A 1 81 ? 12.470 1.424 -8.110 1.00 97.50 81 GLN A C 1
ATOM 650 O O . GLN A 1 81 ? 12.658 2.606 -8.381 1.00 97.50 81 GLN A O 1
ATOM 655 N N . TRP A 1 82 ? 12.503 0.476 -9.053 1.00 96.94 82 TRP A N 1
ATOM 656 C CA . TRP A 1 82 ? 13.065 0.731 -10.386 1.00 96.94 82 TRP A CA 1
ATOM 657 C C . TRP A 1 82 ? 12.119 0.490 -11.561 1.00 96.94 82 TRP A C 1
ATOM 659 O O . TRP A 1 82 ? 12.448 0.896 -12.675 1.00 96.94 82 TRP A O 1
ATOM 669 N N . ASN A 1 83 ? 10.983 -0.183 -11.363 1.00 97.44 83 ASN A N 1
ATOM 670 C CA . ASN A 1 83 ? 10.117 -0.613 -12.466 1.00 97.44 83 ASN A CA 1
ATOM 671 C C . ASN A 1 83 ? 8.809 0.184 -12.560 1.00 97.44 83 ASN A C 1
ATOM 673 O O . ASN A 1 83 ? 7.873 -0.304 -13.175 1.00 97.44 83 ASN A O 1
ATOM 677 N N . GLY A 1 84 ? 8.734 1.372 -11.953 1.00 97.00 84 GLY A N 1
ATOM 678 C CA . GLY A 1 84 ? 7.565 2.257 -12.049 1.00 97.00 84 GLY A CA 1
ATOM 679 C C . GLY A 1 84 ? 6.785 2.502 -10.755 1.00 97.00 84 GLY A C 1
ATOM 680 O O . GLY A 1 84 ? 6.447 3.664 -10.524 1.00 97.00 84 GLY A O 1
ATOM 681 N N . PRO A 1 85 ? 6.573 1.519 -9.854 1.00 98.12 85 PRO A N 1
ATOM 682 C CA . PRO A 1 85 ? 5.703 1.727 -8.697 1.00 98.12 85 PRO A CA 1
ATOM 683 C C . PRO A 1 85 ? 6.134 2.882 -7.792 1.00 98.12 85 PRO A C 1
ATOM 685 O O . PRO A 1 85 ? 5.303 3.689 -7.393 1.00 98.12 85 PRO A O 1
ATOM 688 N N . GLU A 1 86 ? 7.434 3.030 -7.515 1.00 97.88 86 GLU A N 1
ATOM 689 C CA . GLU A 1 86 ? 7.943 4.151 -6.717 1.00 97.88 86 GLU A CA 1
ATOM 690 C C . GLU A 1 86 ? 7.713 5.510 -7.405 1.00 97.88 86 GLU A C 1
ATOM 692 O O . GLU A 1 86 ? 7.363 6.488 -6.745 1.00 97.88 86 GLU A O 1
ATOM 697 N N . PHE A 1 87 ? 7.869 5.584 -8.729 1.00 97.62 87 PHE A N 1
ATOM 698 C CA . PHE A 1 87 ? 7.588 6.802 -9.491 1.00 97.62 87 PHE A CA 1
ATOM 699 C C . PHE A 1 87 ? 6.099 7.171 -9.406 1.00 97.62 87 PHE A C 1
ATOM 701 O O . P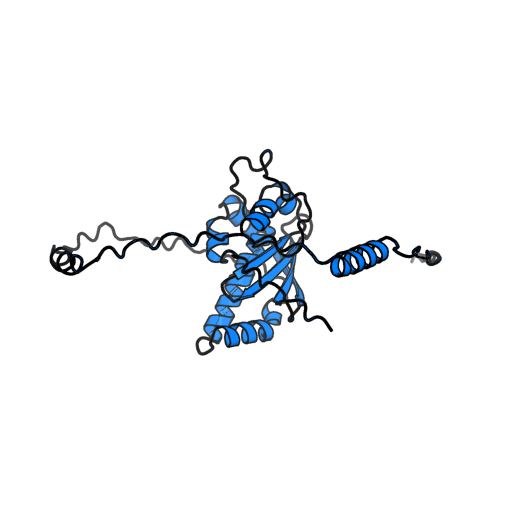HE A 1 87 ? 5.770 8.290 -9.009 1.00 97.62 87 PHE A O 1
ATOM 708 N N . HIS A 1 88 ? 5.203 6.217 -9.676 1.00 97.44 88 HIS A N 1
ATOM 709 C CA . HIS A 1 88 ? 3.759 6.443 -9.607 1.00 97.44 88 HIS A CA 1
ATOM 710 C C . HIS A 1 88 ? 3.272 6.752 -8.192 1.00 97.44 88 HIS A C 1
ATOM 712 O O . HIS A 1 88 ? 2.421 7.625 -8.030 1.00 97.44 88 HIS A O 1
ATOM 718 N N . ALA A 1 89 ? 3.846 6.119 -7.167 1.00 96.88 89 ALA A N 1
ATOM 719 C CA . ALA A 1 89 ? 3.536 6.406 -5.770 1.00 96.88 89 ALA A CA 1
ATOM 720 C C . ALA A 1 89 ? 3.855 7.855 -5.399 1.00 96.88 89 ALA A C 1
ATOM 722 O O . ALA A 1 89 ? 3.106 8.492 -4.657 1.00 96.88 89 ALA A O 1
ATOM 723 N N . LYS A 1 90 ? 4.960 8.394 -5.924 1.00 95.94 90 LYS A N 1
ATOM 724 C CA . LYS A 1 90 ? 5.334 9.794 -5.715 1.00 95.94 90 LYS A CA 1
ATOM 725 C C . LYS A 1 90 ? 4.415 10.738 -6.486 1.00 95.94 90 LYS A C 1
ATOM 727 O O . LYS A 1 90 ? 3.975 11.734 -5.922 1.00 95.94 90 LYS A O 1
ATOM 732 N N . GLU A 1 91 ? 4.152 10.435 -7.755 1.00 95.88 91 GLU A N 1
ATOM 733 C CA . GLU A 1 91 ? 3.340 11.268 -8.651 1.00 95.88 91 GLU A CA 1
ATOM 734 C C . GLU A 1 91 ? 1.875 11.355 -8.198 1.00 95.88 91 GLU A C 1
ATOM 736 O O . GLU A 1 91 ? 1.304 12.439 -8.189 1.00 95.88 91 GLU A O 1
ATOM 741 N N . ASN A 1 92 ? 1.300 10.239 -7.743 1.00 95.12 92 ASN A N 1
ATOM 742 C CA . ASN A 1 92 ? -0.096 10.136 -7.301 1.00 95.12 92 ASN A CA 1
ATOM 743 C C . ASN A 1 92 ? -0.227 10.127 -5.765 1.00 95.12 92 ASN A C 1
ATOM 745 O O . ASN A 1 92 ? -1.172 9.564 -5.227 1.00 95.12 92 ASN A O 1
ATOM 749 N N . ALA A 1 93 ? 0.776 10.659 -5.060 1.00 94.50 93 ALA A N 1
ATOM 750 C CA . ALA A 1 93 ? 0.807 10.880 -3.611 1.00 94.50 93 ALA A CA 1
ATOM 751 C C . ALA A 1 93 ? 0.394 9.703 -2.687 1.00 94.50 93 ALA A C 1
ATOM 753 O O . ALA A 1 93 ? 0.070 9.937 -1.523 1.00 94.50 93 ALA A O 1
ATOM 754 N N . TYR A 1 94 ? 0.514 8.448 -3.137 1.00 96.00 94 TYR A N 1
ATOM 755 C CA . TYR A 1 94 ? 0.346 7.241 -2.309 1.00 96.00 94 TYR A CA 1
ATOM 756 C C . TYR A 1 94 ? 1.683 6.655 -1.813 1.00 96.00 94 TYR A C 1
ATOM 758 O O . TYR A 1 94 ? 1.757 5.518 -1.350 1.00 96.00 94 TYR A O 1
ATOM 766 N N . MET A 1 95 ? 2.779 7.414 -1.894 1.00 96.31 95 MET A N 1
ATOM 767 C CA . MET A 1 95 ? 4.072 7.008 -1.342 1.00 96.31 95 MET A CA 1
ATOM 768 C C . MET A 1 95 ? 4.120 7.186 0.176 1.00 96.31 95 MET A C 1
ATOM 770 O O . MET A 1 95 ? 3.989 8.295 0.699 1.00 96.31 95 MET A O 1
ATOM 774 N N . LEU A 1 96 ? 4.422 6.101 0.889 1.00 95.69 96 LEU A N 1
ATOM 775 C CA . LEU A 1 96 ? 4.682 6.149 2.321 1.00 95.69 96 LEU A CA 1
ATOM 776 C C . LEU A 1 96 ? 6.162 6.461 2.601 1.00 95.69 96 LEU A C 1
ATOM 778 O O . LEU A 1 96 ? 7.049 5.626 2.401 1.00 95.69 96 LEU A O 1
ATOM 782 N N . GLY A 1 97 ? 6.419 7.663 3.120 1.00 94.94 97 GLY A N 1
ATOM 783 C CA . GLY A 1 97 ? 7.758 8.129 3.492 1.00 94.94 97 GLY A CA 1
ATOM 784 C C . GLY A 1 97 ? 8.561 8.693 2.317 1.00 94.94 97 GLY A C 1
ATOM 785 O O . GLY A 1 97 ? 7.998 9.220 1.361 1.00 94.94 97 GLY A O 1
ATOM 786 N N . SER A 1 98 ? 9.888 8.630 2.422 1.00 95.12 98 SER A N 1
ATOM 787 C CA . SER A 1 98 ? 10.800 9.059 1.356 1.00 95.12 98 SER A CA 1
ATOM 788 C C . SER A 1 98 ? 11.010 7.940 0.328 1.00 95.12 98 SER A C 1
ATOM 790 O O . SER A 1 98 ? 11.012 6.765 0.713 1.00 95.12 98 SER A O 1
ATOM 792 N N . PRO A 1 99 ? 11.243 8.276 -0.955 1.00 96.38 99 PRO A N 1
ATOM 793 C CA . PRO A 1 99 ? 11.624 7.283 -1.951 1.00 96.38 99 PRO A CA 1
ATOM 794 C C . PRO A 1 99 ? 12.945 6.616 -1.557 1.00 96.38 99 PRO A C 1
ATOM 796 O O . PRO A 1 99 ? 13.836 7.254 -0.992 1.00 96.38 99 PRO A O 1
ATOM 799 N N . ARG A 1 100 ? 13.064 5.320 -1.843 1.00 94.50 100 ARG A N 1
ATOM 800 C CA . ARG A 1 100 ? 14.290 4.537 -1.643 1.00 94.50 100 ARG A CA 1
ATOM 801 C C . ARG A 1 100 ? 15.210 4.645 -2.853 1.00 94.50 100 ARG A C 1
ATOM 803 O O . ARG A 1 100 ? 16.426 4.565 -2.708 1.00 94.50 100 ARG A O 1
ATOM 810 N N . GLY A 1 101 ? 14.642 4.752 -4.050 1.00 93.69 101 GLY A N 1
ATOM 811 C CA . GLY A 1 101 ? 15.350 5.028 -5.291 1.00 93.69 101 GLY A CA 1
ATOM 812 C C . GLY A 1 101 ? 15.347 6.510 -5.629 1.00 93.69 101 GLY A C 1
ATOM 813 O O . GLY A 1 101 ? 15.300 7.385 -4.766 1.00 93.69 101 GLY A O 1
ATOM 814 N N . THR A 1 102 ? 15.428 6.795 -6.923 1.00 94.25 102 THR A N 1
ATOM 815 C CA . THR A 1 102 ? 15.367 8.160 -7.451 1.00 94.25 102 THR A CA 1
ATOM 816 C C . THR A 1 102 ? 13.931 8.654 -7.619 1.00 94.25 102 THR A C 1
ATOM 818 O O . THR A 1 102 ? 13.735 9.858 -7.798 1.00 94.25 102 THR A O 1
ATOM 821 N N . ALA A 1 103 ? 12.935 7.750 -7.595 1.00 94.12 103 ALA A N 1
ATOM 822 C CA . ALA A 1 103 ? 11.560 8.018 -8.020 1.00 94.12 103 ALA A CA 1
ATOM 823 C C . ALA A 1 103 ? 11.499 8.820 -9.337 1.00 94.12 103 ALA A C 1
ATOM 825 O O . ALA A 1 103 ? 10.712 9.759 -9.478 1.00 94.12 103 ALA A O 1
ATOM 826 N N . SER A 1 104 ? 12.409 8.511 -10.266 1.00 95.25 104 SER A N 1
ATOM 827 C CA . SER A 1 104 ? 12.470 9.110 -11.599 1.00 95.25 104 SER A CA 1
ATOM 828 C C . SER A 1 104 ? 11.594 8.324 -12.577 1.00 95.25 104 SER A C 1
ATOM 830 O O . SER A 1 104 ? 11.386 7.130 -12.348 1.00 95.25 104 SER A O 1
ATOM 832 N N . PRO A 1 105 ? 11.134 8.941 -13.681 1.00 96.50 105 PRO A N 1
ATOM 833 C CA . PRO A 1 105 ? 10.382 8.237 -14.717 1.00 96.50 105 PRO A CA 1
ATOM 834 C C . PRO A 1 105 ? 11.085 6.938 -15.164 1.00 96.50 105 PRO A C 1
ATOM 836 O O . PRO A 1 105 ? 12.294 6.959 -15.424 1.00 96.50 105 PRO A O 1
ATOM 839 N N . PRO A 1 106 ? 10.374 5.797 -15.237 1.00 95.50 106 PRO A N 1
ATOM 840 C CA . PRO A 1 106 ? 10.968 4.486 -15.505 1.00 95.50 106 PRO A CA 1
ATOM 841 C C . PRO A 1 106 ? 11.172 4.213 -17.009 1.00 95.50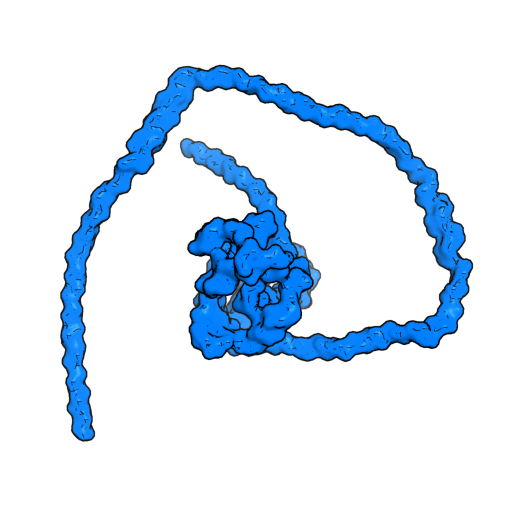 106 PRO A C 1
ATOM 843 O O . PRO A 1 106 ? 10.898 3.110 -17.478 1.00 95.50 106 PRO A O 1
ATOM 846 N N . ASP A 1 107 ? 11.718 5.172 -17.765 1.00 96.69 107 ASP A N 1
ATOM 847 C CA . ASP A 1 107 ? 11.738 5.169 -19.244 1.00 96.69 107 ASP A CA 1
ATOM 848 C C . ASP A 1 107 ? 12.422 3.938 -19.888 1.00 96.69 107 ASP A C 1
ATOM 850 O O . ASP A 1 107 ? 12.229 3.661 -21.069 1.00 96.69 107 ASP A O 1
ATOM 854 N N . ILE A 1 108 ? 13.239 3.193 -19.130 1.00 96.25 108 ILE A N 1
ATOM 855 C CA . ILE A 1 108 ? 13.946 1.989 -19.604 1.00 96.25 108 ILE A CA 1
ATOM 856 C C . ILE A 1 108 ? 13.222 0.693 -19.212 1.00 96.25 108 ILE A C 1
ATOM 858 O O . ILE A 1 108 ? 13.148 -0.234 -20.016 1.00 96.25 108 ILE A O 1
ATOM 862 N N . ARG A 1 109 ? 12.757 0.579 -17.960 1.00 95.00 109 ARG A N 1
ATOM 863 C CA . ARG A 1 109 ? 12.215 -0.681 -17.408 1.00 95.00 109 ARG A CA 1
ATOM 864 C C . ARG A 1 109 ? 10.699 -0.791 -17.538 1.00 95.00 109 ARG A C 1
ATOM 866 O O . ARG A 1 109 ? 10.192 -1.907 -17.614 1.00 95.00 109 ARG A O 1
ATOM 873 N N . ASP A 1 110 ? 10.013 0.345 -17.561 1.00 97.00 110 ASP A N 1
ATOM 874 C CA . ASP A 1 110 ? 8.572 0.461 -17.763 1.00 97.00 110 ASP A CA 1
ATOM 875 C C . ASP A 1 110 ? 8.276 1.663 -18.679 1.00 97.00 110 ASP A C 1
ATOM 877 O O . ASP A 1 110 ? 7.754 2.684 -18.227 1.00 97.00 110 ASP A O 1
ATOM 881 N N . PRO A 1 111 ? 8.664 1.584 -19.968 1.00 97.19 111 PRO A N 1
ATOM 882 C CA . PRO A 1 111 ? 8.482 2.691 -20.909 1.00 97.19 111 PRO A CA 1
ATOM 883 C C . PRO A 1 111 ? 7.005 3.070 -21.091 1.00 97.19 111 PRO A C 1
ATOM 885 O O . PRO A 1 111 ? 6.702 4.234 -21.343 1.00 97.19 111 PRO A O 1
ATOM 888 N N . ASP A 1 112 ? 6.102 2.101 -20.919 1.00 97.31 112 ASP A N 1
ATOM 889 C CA . ASP A 1 112 ? 4.654 2.277 -21.048 1.00 97.31 112 ASP A CA 1
ATOM 890 C C . ASP A 1 112 ? 3.989 2.755 -19.746 1.00 97.31 112 ASP A C 1
ATOM 892 O O . ASP A 1 112 ? 2.794 3.041 -19.750 1.00 97.31 112 ASP A O 1
ATOM 896 N N . ARG A 1 113 ? 4.747 2.864 -18.641 1.00 96.50 113 ARG A N 1
ATOM 897 C CA . ARG A 1 113 ? 4.280 3.354 -17.329 1.00 96.50 113 ARG A CA 1
ATOM 898 C C . ARG A 1 113 ? 3.039 2.620 -16.819 1.00 96.50 113 ARG A C 1
ATOM 900 O O . ARG A 1 113 ? 2.074 3.231 -16.361 1.00 96.50 113 ARG A O 1
ATOM 907 N N . LYS A 1 114 ? 3.044 1.295 -16.954 1.00 97.12 114 LYS A N 1
ATOM 908 C CA . LYS A 1 114 ? 1.903 0.447 -16.591 1.00 97.12 114 LYS A CA 1
ATOM 909 C C . LYS A 1 114 ? 1.979 -0.108 -15.172 1.00 97.12 114 LYS A C 1
ATOM 911 O O . LYS A 1 114 ? 0.971 -0.580 -14.657 1.00 97.12 114 LYS A O 1
ATOM 916 N N . TYR A 1 115 ? 3.145 -0.111 -14.527 1.00 97.75 115 TYR A N 1
ATOM 917 C CA . TYR A 1 115 ? 3.302 -0.754 -13.222 1.00 97.75 115 TYR A CA 1
ATOM 918 C C . TYR A 1 115 ? 3.140 0.245 -12.072 1.00 97.75 115 TYR A C 1
ATOM 920 O O . TYR A 1 115 ? 4.112 0.802 -11.568 1.00 97.75 115 TYR A O 1
ATOM 928 N N . TYR A 1 116 ? 1.906 0.403 -11.589 1.00 97.94 116 TYR A N 1
ATOM 929 C CA . TYR A 1 116 ? 1.600 1.205 -10.393 1.00 97.94 116 TYR A CA 1
ATOM 930 C C . TYR A 1 116 ? 2.003 0.508 -9.086 1.00 97.94 116 TYR A C 1
ATOM 932 O O . TYR A 1 116 ? 2.353 1.159 -8.101 1.00 97.94 116 TYR A O 1
ATOM 940 N N . LEU A 1 117 ? 1.979 -0.826 -9.077 1.00 98.25 117 LEU A N 1
ATOM 941 C CA . LEU A 1 117 ? 2.227 -1.662 -7.906 1.00 98.25 117 LEU A CA 1
ATOM 942 C C . LEU A 1 117 ? 3.240 -2.762 -8.229 1.00 98.25 117 LEU A C 1
ATOM 944 O O . LEU A 1 117 ? 3.328 -3.247 -9.358 1.00 98.25 117 LEU A O 1
ATOM 948 N N . CYS A 1 118 ? 3.997 -3.197 -7.220 1.00 98.25 118 CYS A N 1
ATOM 949 C CA . CYS A 1 118 ? 4.716 -4.463 -7.298 1.00 98.25 118 CYS A CA 1
ATOM 950 C C . CYS A 1 118 ? 3.820 -5.597 -6.774 1.00 98.25 118 CYS A C 1
ATOM 952 O O . CYS A 1 118 ? 2.845 -5.358 -6.061 1.00 98.25 118 CYS A O 1
ATOM 954 N N . LYS A 1 119 ? 4.174 -6.854 -7.060 1.00 98.00 119 LYS A N 1
ATOM 955 C CA . LYS A 1 119 ? 3.392 -8.005 -6.572 1.00 98.00 119 LYS A CA 1
ATOM 956 C C . LYS A 1 119 ? 3.271 -8.066 -5.042 1.00 98.00 119 LYS A C 1
ATOM 958 O O . LYS A 1 119 ? 2.265 -8.543 -4.539 1.00 98.00 119 LYS A O 1
ATOM 963 N N . HIS A 1 120 ? 4.271 -7.568 -4.302 1.00 98.56 120 HIS A N 1
ATOM 964 C CA . HIS A 1 120 ? 4.233 -7.552 -2.836 1.00 98.56 120 HIS A CA 1
ATOM 965 C C . HIS A 1 120 ? 3.230 -6.520 -2.315 1.00 98.56 120 HIS A C 1
ATOM 967 O O . HIS A 1 120 ? 2.448 -6.834 -1.429 1.00 98.56 120 HIS A O 1
ATOM 973 N N . THR A 1 121 ? 3.224 -5.304 -2.874 1.00 98.12 121 THR A N 1
ATOM 974 C CA . THR A 1 121 ? 2.263 -4.267 -2.475 1.00 98.12 121 THR A CA 1
ATOM 975 C C . THR A 1 121 ? 0.847 -4.623 -2.889 1.00 98.12 121 THR A C 1
ATOM 977 O O . THR A 1 121 ? -0.064 -4.360 -2.122 1.00 98.12 121 THR A O 1
ATOM 980 N N . TYR A 1 122 ? 0.663 -5.265 -4.047 1.00 98.12 122 TYR A N 1
ATOM 981 C CA . TYR A 1 122 ? -0.648 -5.773 -4.454 1.00 98.12 122 TYR A CA 1
ATOM 982 C C . TYR A 1 122 ? -1.167 -6.837 -3.474 1.00 98.12 122 TYR A C 1
ATOM 984 O O . TYR A 1 122 ? -2.282 -6.727 -2.991 1.00 98.12 122 TYR A O 1
ATOM 992 N N . ALA A 1 123 ? -0.326 -7.804 -3.086 1.00 97.31 123 ALA A N 1
ATOM 993 C CA . ALA A 1 123 ? -0.683 -8.800 -2.073 1.00 97.31 123 ALA A CA 1
ATOM 994 C C . ALA A 1 123 ? -1.123 -8.157 -0.738 1.00 97.31 123 ALA A C 1
ATOM 996 O O . ALA A 1 123 ? -2.100 -8.586 -0.129 1.00 97.31 123 ALA A O 1
ATOM 997 N N . ILE A 1 124 ? -0.426 -7.107 -0.285 1.00 97.44 124 ILE A N 1
ATOM 998 C CA . ILE A 1 124 ? -0.830 -6.359 0.916 1.00 97.44 124 ILE A CA 1
ATOM 999 C C . ILE A 1 124 ? -2.131 -5.590 0.709 1.00 97.44 124 ILE A C 1
ATOM 1001 O O . ILE A 1 124 ? -2.958 -5.595 1.614 1.00 97.44 124 ILE A O 1
ATOM 1005 N N . LEU A 1 125 ? -2.310 -4.958 -0.452 1.00 96.81 125 LEU A N 1
ATOM 1006 C CA . LEU A 1 125 ? -3.514 -4.206 -0.787 1.00 96.81 125 LEU A CA 1
ATOM 1007 C C . LEU A 1 125 ? -4.752 -5.099 -0.672 1.00 96.81 125 LEU A C 1
ATOM 1009 O O . LEU A 1 125 ? -5.620 -4.803 0.137 1.00 96.81 125 LEU A O 1
ATOM 1013 N N . THR A 1 126 ? -4.761 -6.245 -1.360 1.00 95.81 126 THR A N 1
ATOM 1014 C CA . THR A 1 126 ? -5.864 -7.218 -1.302 1.00 95.81 126 THR A CA 1
ATOM 1015 C C . THR A 1 126 ? -6.100 -7.738 0.119 1.00 95.81 126 THR A C 1
ATOM 1017 O O . THR A 1 126 ? -7.236 -7.886 0.558 1.00 95.81 126 THR A O 1
ATOM 1020 N N . ARG A 1 127 ? -5.030 -8.009 0.884 1.00 95.06 127 ARG A N 1
ATOM 1021 C CA . ARG A 1 127 ? -5.172 -8.501 2.264 1.00 95.06 127 ARG A CA 1
ATOM 1022 C C . ARG A 1 127 ? -5.768 -7.448 3.201 1.00 95.06 127 ARG A C 1
ATOM 1024 O O . ARG A 1 127 ? -6.533 -7.810 4.092 1.00 95.06 127 ARG A O 1
ATOM 1031 N N . LEU A 1 128 ? -5.369 -6.186 3.051 1.00 95.69 128 LEU A N 1
ATOM 1032 C CA . LEU A 1 128 ? -5.901 -5.081 3.844 1.00 95.69 128 LEU A CA 1
ATOM 1033 C C . LEU A 1 128 ? -7.338 -4.756 3.457 1.00 95.69 128 LEU A C 1
ATOM 1035 O O . LEU A 1 128 ? -8.137 -4.533 4.356 1.00 95.69 128 LEU A O 1
ATOM 1039 N N . ASP A 1 129 ? -7.657 -4.775 2.166 1.00 94.75 129 ASP A N 1
ATOM 1040 C CA . ASP A 1 129 ? -9.002 -4.522 1.653 1.00 94.75 129 ASP A CA 1
ATOM 1041 C C . ASP A 1 129 ? -10.020 -5.504 2.251 1.00 94.75 129 ASP A C 1
ATOM 1043 O O . ASP A 1 129 ? -10.937 -5.088 2.956 1.00 94.75 129 ASP A O 1
ATOM 1047 N N . HIS A 1 130 ? -9.749 -6.811 2.156 1.00 93.88 130 HIS A N 1
ATOM 1048 C CA . HIS A 1 130 ? -10.584 -7.847 2.777 1.00 93.88 130 HIS A CA 1
ATOM 1049 C C . HIS A 1 130 ? -10.741 -7.655 4.293 1.00 93.88 130 HIS A C 1
ATOM 1051 O O . HIS A 1 130 ? -11.808 -7.865 4.862 1.00 93.88 130 HIS A O 1
ATOM 1057 N N . PHE A 1 131 ? -9.669 -7.256 4.983 1.00 95.38 131 PHE A N 1
ATOM 1058 C CA . PHE A 1 131 ? -9.725 -6.998 6.420 1.00 95.38 131 PHE A CA 1
ATOM 1059 C C . PHE A 1 131 ? -10.580 -5.770 6.759 1.00 95.38 131 PHE A C 1
ATOM 1061 O O . PHE A 1 131 ? -11.370 -5.819 7.701 1.00 95.38 131 PHE A O 1
ATOM 1068 N N . VAL A 1 132 ? -10.441 -4.678 6.006 1.00 95.44 132 VAL A N 1
ATOM 1069 C CA . VAL A 1 132 ? -11.255 -3.471 6.189 1.00 95.44 132 VAL A CA 1
ATOM 1070 C C . VAL A 1 132 ? -12.719 -3.770 5.877 1.00 95.44 132 VAL A C 1
ATOM 1072 O O . VAL A 1 132 ? -13.585 -3.339 6.637 1.00 95.44 132 VAL A O 1
ATOM 1075 N N . GLN A 1 133 ? -13.000 -4.560 4.839 1.00 94.62 133 GLN A N 1
ATOM 1076 C CA . GLN A 1 133 ? -14.349 -5.008 4.505 1.00 94.62 133 GLN A CA 1
ATOM 1077 C C . GLN A 1 133 ? -14.965 -5.853 5.629 1.00 94.62 133 GLN A C 1
ATOM 1079 O O . GLN A 1 133 ? -16.049 -5.513 6.098 1.00 94.62 133 GLN A O 1
ATOM 1084 N N . GLU A 1 134 ? -14.265 -6.879 6.131 1.00 95.31 134 GLU A N 1
ATOM 1085 C CA . GLU A 1 134 ? -14.728 -7.686 7.275 1.00 95.31 134 GLU A CA 1
ATOM 1086 C C . GLU A 1 134 ? -15.075 -6.802 8.485 1.00 95.31 134 GLU A C 1
ATOM 1088 O O . GLU A 1 134 ? -16.132 -6.947 9.104 1.00 95.31 134 GLU A O 1
ATOM 1093 N N . VAL A 1 135 ? -14.187 -5.861 8.827 1.00 96.69 135 VAL A N 1
ATOM 1094 C CA . VAL A 1 135 ? -14.406 -4.940 9.949 1.00 96.69 135 VAL A CA 1
ATOM 1095 C C . VAL A 1 135 ? -15.592 -4.016 9.672 1.00 96.69 135 VAL A C 1
ATOM 1097 O O . VAL A 1 135 ? -16.377 -3.761 10.586 1.00 96.69 135 VAL A O 1
ATOM 1100 N N . SER A 1 136 ? -15.754 -3.534 8.440 1.00 96.38 136 SER A N 1
ATOM 1101 C CA . SER A 1 136 ? -16.870 -2.671 8.044 1.00 96.38 136 SER A CA 1
ATOM 1102 C C . SER A 1 136 ? -18.216 -3.389 8.150 1.00 96.38 136 SER A C 1
ATOM 1104 O O . SER A 1 136 ? -19.149 -2.872 8.763 1.00 96.38 136 SER A O 1
ATOM 1106 N N . GLU A 1 137 ? -18.305 -4.625 7.658 1.00 96.44 137 GLU A N 1
ATOM 1107 C CA . GLU A 1 137 ? -19.525 -5.438 7.712 1.00 96.44 137 GLU A CA 1
ATOM 1108 C C . GLU A 1 137 ? -19.960 -5.750 9.152 1.00 96.44 137 GLU A C 1
ATOM 1110 O O . GLU A 1 137 ? -21.148 -5.667 9.487 1.00 96.44 137 GLU A O 1
ATOM 1115 N N . GLU A 1 138 ? -19.002 -6.049 10.033 1.00 97.62 138 GLU A N 1
ATOM 1116 C CA . GLU A 1 138 ? -19.252 -6.270 11.462 1.00 97.62 138 GLU A CA 1
ATOM 1117 C C . GLU A 1 138 ? -19.677 -4.988 12.202 1.00 97.62 138 GLU A C 1
ATOM 1119 O O . GLU A 1 138 ? -20.344 -5.067 13.238 1.00 97.62 138 GLU A O 1
ATOM 1124 N N . ASN A 1 139 ? -19.318 -3.812 11.677 1.00 97.56 139 ASN A N 1
ATOM 1125 C CA . ASN A 1 139 ? -19.484 -2.512 12.330 1.00 97.56 139 ASN A CA 1
ATOM 1126 C C . ASN A 1 139 ? -20.291 -1.506 11.490 1.00 97.56 139 ASN A C 1
ATOM 1128 O O . ASN A 1 139 ? -20.107 -0.299 11.627 1.00 97.56 139 ASN A O 1
ATOM 1132 N N . LYS A 1 140 ? -21.237 -1.984 10.677 1.00 97.25 140 LYS A N 1
ATOM 1133 C CA . LYS A 1 140 ? -22.068 -1.179 9.756 1.00 97.25 140 LYS A CA 1
ATOM 1134 C C . LYS A 1 140 ? -22.828 0.009 10.372 1.00 97.25 140 LYS A C 1
ATOM 1136 O O . LYS A 1 140 ? -23.328 0.858 9.643 1.00 97.25 140 LYS A O 1
ATOM 1141 N N . ASP A 1 141 ? -22.990 0.022 11.695 1.00 98.00 141 ASP A N 1
ATOM 1142 C CA . ASP A 1 141 ? -23.692 1.077 12.433 1.00 98.00 141 ASP A CA 1
ATOM 1143 C C . ASP A 1 141 ? -22.751 2.217 12.880 1.00 98.00 141 ASP A C 1
ATOM 1145 O O . ASP A 1 141 ? -23.212 3.201 13.463 1.00 98.00 141 ASP A O 1
ATOM 1149 N N . LEU A 1 142 ? -21.439 2.076 12.660 1.00 97.69 142 LEU A N 1
ATOM 1150 C CA . LEU A 1 142 ? -20.438 3.088 12.983 1.00 97.69 142 LEU A CA 1
ATOM 1151 C C . LEU A 1 142 ? -20.247 4.064 11.817 1.00 97.69 142 LEU A C 1
ATOM 1153 O O . LEU A 1 142 ? -20.381 3.707 10.650 1.00 97.69 142 LEU A O 1
ATOM 1157 N N . ASP A 1 143 ? -19.909 5.305 12.154 1.00 96.69 143 ASP A N 1
ATOM 1158 C CA . ASP A 1 143 ? -19.381 6.266 11.191 1.00 96.69 143 ASP A CA 1
ATOM 1159 C C . ASP A 1 143 ? -17.922 5.935 10.830 1.00 96.69 143 ASP A C 1
ATOM 1161 O O . ASP A 1 143 ? -17.310 5.018 11.380 1.00 96.69 143 ASP A O 1
ATOM 1165 N N . GLU A 1 144 ? -17.351 6.689 9.892 1.00 94.44 144 GLU A N 1
ATOM 1166 C CA . GLU A 1 144 ? -15.982 6.492 9.404 1.00 94.44 144 GLU A CA 1
ATOM 1167 C C . GLU A 1 144 ? -14.934 6.518 10.535 1.00 94.44 144 GLU A C 1
ATOM 1169 O O . GLU A 1 144 ? -14.063 5.648 10.610 1.00 94.44 144 GLU A O 1
ATOM 1174 N N . ASP A 1 145 ? -15.057 7.461 11.475 1.00 95.19 145 ASP A N 1
ATOM 1175 C CA . ASP A 1 145 ? -14.176 7.554 12.644 1.00 95.19 145 ASP A CA 1
ATOM 1176 C C . ASP A 1 145 ? -14.317 6.325 13.559 1.00 95.19 145 ASP A C 1
ATOM 1178 O O . ASP A 1 145 ? -13.319 5.779 14.048 1.00 95.19 145 ASP A O 1
ATOM 1182 N N . GLY A 1 146 ? -15.548 5.860 13.786 1.00 97.25 146 GLY A N 1
ATOM 1183 C CA . GLY A 1 146 ? -15.833 4.641 14.535 1.00 97.25 146 GLY A CA 1
ATOM 1184 C C . GLY A 1 146 ? -15.276 3.387 13.859 1.00 97.25 146 GLY A C 1
ATOM 1185 O O . GLY A 1 146 ? -14.708 2.531 14.542 1.00 97.25 146 GLY A O 1
ATOM 1186 N N . LEU A 1 147 ? -15.360 3.301 12.531 1.00 97.06 147 LEU A N 1
ATOM 1187 C CA . LEU A 1 147 ? -14.776 2.219 11.738 1.00 97.06 147 LEU A CA 1
ATOM 1188 C C . LEU A 1 147 ? -13.247 2.207 11.829 1.00 97.06 147 LEU A C 1
ATOM 1190 O O . LEU A 1 147 ? -12.658 1.154 12.069 1.00 97.06 147 LEU A O 1
ATOM 1194 N N . LEU A 1 148 ? -12.589 3.365 11.745 1.00 95.00 148 LEU A N 1
ATOM 1195 C CA . LEU A 1 148 ? -11.139 3.457 11.947 1.00 95.00 148 LEU A CA 1
ATOM 1196 C C . LEU A 1 148 ? -10.725 3.006 13.357 1.00 95.00 148 LEU A C 1
ATOM 1198 O O . LEU A 1 148 ? -9.715 2.320 13.522 1.00 95.00 148 LEU A O 1
ATOM 1202 N N . LEU A 1 149 ? -11.520 3.332 14.380 1.00 96.62 149 LEU A N 1
ATOM 1203 C CA . LEU A 1 149 ? -11.300 2.832 15.740 1.00 96.62 149 LEU A CA 1
ATOM 1204 C C . LEU A 1 149 ? -11.525 1.319 15.860 1.00 96.62 149 LEU A C 1
ATOM 1206 O O . LEU A 1 149 ? -10.852 0.675 16.669 1.00 96.62 149 LEU A O 1
ATOM 1210 N N . ALA A 1 150 ? -12.459 0.748 15.098 1.00 97.25 150 ALA A N 1
ATOM 1211 C CA . ALA A 1 150 ? -12.676 -0.695 15.033 1.00 97.25 150 ALA A CA 1
ATOM 1212 C C . ALA A 1 150 ? -11.503 -1.409 14.336 1.00 97.25 150 ALA A C 1
ATOM 1214 O O . ALA A 1 150 ? -11.032 -2.435 14.835 1.00 97.25 150 ALA A O 1
ATOM 1215 N N . VAL A 1 151 ? -10.953 -0.822 13.268 1.00 96.31 151 VAL A N 1
ATOM 1216 C CA . VAL A 1 151 ? -9.711 -1.270 12.614 1.00 96.31 151 VAL A CA 1
ATOM 1217 C C . VAL A 1 151 ? -8.546 -1.265 13.614 1.00 96.31 151 VAL A C 1
ATOM 1219 O O . VAL A 1 151 ? -7.855 -2.272 13.774 1.00 96.31 151 VAL A O 1
ATOM 1222 N N . ASP A 1 152 ? -8.382 -0.181 14.381 1.00 96.56 152 ASP A N 1
ATOM 1223 C CA . ASP A 1 152 ? -7.352 -0.047 15.426 1.00 96.56 152 ASP A CA 1
ATOM 1224 C C . ASP A 1 152 ? -7.478 -1.067 16.575 1.00 96.56 152 ASP A C 1
ATOM 1226 O O . ASP A 1 152 ? -6.500 -1.345 17.291 1.00 96.56 152 ASP A O 1
ATOM 1230 N N . GLN A 1 153 ? -8.685 -1.588 16.797 1.00 97.38 153 GLN A N 1
ATOM 1231 C CA . GLN A 1 153 ? -8.987 -2.592 17.817 1.00 97.38 153 GLN A CA 1
ATOM 1232 C C . GLN A 1 153 ? -8.820 -4.022 17.309 1.00 97.38 153 GLN A C 1
ATOM 1234 O O . GLN A 1 153 ? -8.493 -4.882 18.119 1.00 97.38 153 GLN A O 1
ATOM 1239 N N . SER A 1 154 ? -8.990 -4.243 16.004 1.00 96.88 154 SER A N 1
ATOM 1240 C CA . SER A 1 154 ? -9.069 -5.576 15.388 1.00 96.88 154 SER A CA 1
ATOM 1241 C C . SER A 1 154 ? -7.829 -5.956 14.572 1.00 96.88 154 SER A C 1
ATOM 1243 O O . SER A 1 154 ? -7.826 -6.980 13.891 1.00 96.88 154 SER A O 1
ATOM 1245 N N . TRP A 1 155 ? -6.779 -5.127 14.596 1.00 95.69 155 TRP A N 1
ATOM 1246 C CA . TRP A 1 155 ? -5.544 -5.332 13.826 1.00 95.69 155 TRP A CA 1
ATOM 1247 C C . TRP A 1 155 ? -4.857 -6.678 14.106 1.00 95.69 155 TRP A C 1
ATOM 1249 O O . TRP A 1 155 ? -4.149 -7.194 13.247 1.00 95.69 155 TRP A O 1
ATOM 1259 N N . ASP A 1 156 ? -5.067 -7.264 15.284 1.00 94.56 156 ASP A N 1
ATOM 1260 C CA . ASP A 1 156 ? -4.534 -8.566 15.684 1.00 94.56 156 ASP A CA 1
ATOM 1261 C C . ASP A 1 156 ? -5.096 -9.720 14.836 1.00 94.56 156 ASP A C 1
ATOM 1263 O O . ASP A 1 156 ? -4.443 -10.747 14.680 1.00 94.56 156 ASP A O 1
ATOM 1267 N N . ARG A 1 157 ? -6.249 -9.535 14.177 1.00 93.88 157 ARG A N 1
ATOM 1268 C CA . ARG A 1 157 ? -6.786 -10.487 13.183 1.00 93.88 157 ARG A CA 1
ATOM 1269 C C . ARG A 1 157 ? -5.906 -10.623 11.938 1.00 93.88 157 ARG A C 1
ATOM 1271 O O . ARG A 1 157 ? -6.035 -11.593 11.190 1.00 93.88 157 ARG A O 1
ATOM 1278 N N . LEU A 1 158 ? -5.023 -9.654 11.694 1.00 91.81 158 LEU A N 1
ATOM 1279 C CA . LEU A 1 158 ? -4.016 -9.730 10.638 1.00 91.81 158 LEU A CA 1
ATOM 1280 C C . LEU A 1 158 ? -2.775 -10.529 11.065 1.00 91.81 158 LEU A C 1
ATOM 1282 O O . LEU A 1 158 ? -1.921 -10.795 10.216 1.00 91.81 158 LEU A O 1
ATOM 1286 N N . GLU A 1 159 ? -2.645 -10.904 12.342 1.00 88.69 159 GLU A N 1
ATOM 1287 C CA . GLU A 1 159 ? -1.552 -11.758 12.796 1.00 88.69 159 GLU A CA 1
ATOM 1288 C C . GLU A 1 159 ? -1.680 -13.181 12.235 1.00 88.69 159 GLU A C 1
ATOM 1290 O O . GLU A 1 159 ? -2.765 -13.721 12.018 1.00 88.69 159 GLU A O 1
ATOM 1295 N N . GLY A 1 160 ? -0.526 -13.810 12.013 1.00 83.38 160 GLY A N 1
ATOM 1296 C CA . GLY A 1 160 ? -0.426 -15.125 11.390 1.00 83.38 160 GLY A CA 1
ATOM 1297 C C . GLY A 1 160 ? 0.038 -15.064 9.938 1.00 83.38 160 GLY A C 1
ATOM 1298 O O . GLY A 1 160 ? 0.123 -14.008 9.313 1.00 83.38 160 GLY A O 1
ATOM 1299 N N . VAL A 1 161 ? 0.414 -16.231 9.416 1.00 78.75 161 VAL A N 1
ATOM 1300 C CA . VAL A 1 161 ? 0.786 -16.381 8.009 1.00 78.75 161 VAL A CA 1
ATOM 1301 C C . VAL A 1 161 ? -0.474 -16.751 7.250 1.00 78.75 161 VAL A C 1
ATOM 1303 O O . VAL A 1 161 ? -0.980 -17.863 7.398 1.00 78.75 161 VAL A O 1
ATOM 1306 N N . VAL A 1 162 ? -0.962 -15.827 6.432 1.00 78.50 162 VAL A N 1
ATOM 1307 C CA . VAL A 1 162 ? -2.091 -16.078 5.539 1.00 78.50 162 VAL A CA 1
ATOM 1308 C C . VAL A 1 162 ? -1.536 -16.205 4.127 1.00 78.50 162 VAL A C 1
ATOM 1310 O O . VAL A 1 162 ? -0.852 -15.312 3.619 1.00 78.50 162 VAL A O 1
ATOM 1313 N N . GLN A 1 163 ? -1.782 -17.353 3.499 1.00 71.75 163 GLN A N 1
ATOM 1314 C CA . GLN A 1 163 ? -1.761 -17.418 2.042 1.00 71.75 163 GLN A CA 1
ATOM 1315 C C . GLN A 1 163 ? -3.028 -16.719 1.602 1.00 71.75 163 GLN A C 1
ATOM 1317 O O . GLN A 1 163 ? -4.091 -17.141 2.040 1.00 71.75 163 GLN A O 1
ATOM 1322 N N . ILE A 1 164 ? -2.904 -15.638 0.836 1.00 65.19 164 ILE A N 1
ATOM 1323 C CA . ILE A 1 164 ? -4.063 -14.877 0.375 1.00 65.19 164 ILE A CA 1
ATOM 1324 C C . ILE A 1 164 ? -4.904 -15.846 -0.458 1.00 65.19 164 ILE A C 1
ATOM 1326 O O . ILE A 1 164 ? -4.462 -16.221 -1.550 1.00 65.19 164 ILE A O 1
ATOM 1330 N N . PRO A 1 165 ? -6.072 -16.288 0.039 1.00 54.88 165 PRO A N 1
ATOM 1331 C CA . PRO A 1 165 ? -7.053 -16.862 -0.842 1.00 54.88 165 PRO A CA 1
ATOM 1332 C C . PRO A 1 165 ? -7.610 -15.644 -1.565 1.00 54.88 165 PRO A C 1
ATOM 1334 O O . PRO A 1 165 ? -8.491 -14.961 -1.058 1.00 54.88 165 PRO A O 1
ATOM 1337 N N . LEU A 1 166 ? -7.017 -15.294 -2.708 1.00 56.78 166 LEU A N 1
ATOM 1338 C CA . LEU A 1 166 ? -7.836 -14.639 -3.710 1.00 56.78 166 LEU A CA 1
ATOM 1339 C C . LEU A 1 166 ? -8.841 -15.725 -4.009 1.00 56.78 166 LEU A C 1
ATOM 1341 O O . LEU A 1 166 ? -8.462 -16.759 -4.573 1.00 56.78 166 LEU A O 1
ATOM 1345 N N . GLU A 1 167 ? -10.046 -15.553 -3.466 1.00 54.34 167 GLU A N 1
ATOM 1346 C CA . GLU A 1 167 ? -11.180 -16.343 -3.884 1.00 54.34 167 GLU A CA 1
ATOM 1347 C C . GLU A 1 167 ? -11.053 -16.465 -5.398 1.00 54.34 167 GLU A C 1
ATOM 1349 O O . GLU A 1 167 ? -10.624 -15.534 -6.100 1.00 54.34 167 GLU A O 1
ATOM 1354 N N . GLU A 1 168 ? -11.351 -17.651 -5.906 1.00 48.19 168 GLU A N 1
ATOM 1355 C CA . GLU A 1 168 ? -11.955 -17.686 -7.214 1.00 48.19 168 GLU A CA 1
ATOM 1356 C C . GLU A 1 168 ? -13.147 -16.723 -7.050 1.00 48.19 168 GLU A C 1
ATOM 1358 O O . GLU A 1 168 ? -14.227 -17.127 -6.642 1.00 48.19 168 GLU A O 1
ATOM 1363 N N . LEU A 1 169 ? -12.944 -15.422 -7.324 1.00 49.56 169 LEU A N 1
ATOM 1364 C CA . LEU A 1 169 ? -13.844 -14.679 -8.177 1.00 49.56 169 LEU A CA 1
ATOM 1365 C C . LEU A 1 169 ? -13.882 -15.580 -9.398 1.00 49.56 169 LEU A C 1
ATOM 1367 O O . LEU A 1 169 ? -13.109 -15.429 -10.344 1.00 49.56 169 LEU A O 1
ATOM 1371 N N . GLU A 1 170 ? -14.671 -16.650 -9.259 1.00 46.44 170 GLU A N 1
ATOM 1372 C CA . GLU A 1 170 ? -15.275 -17.344 -10.344 1.00 46.44 170 GLU A CA 1
ATOM 1373 C C . GLU A 1 170 ? -15.704 -16.169 -11.204 1.00 46.44 170 GLU A C 1
ATOM 1375 O O . GLU A 1 170 ? -16.271 -15.177 -10.716 1.00 46.44 170 GLU A O 1
ATOM 1380 N N . ASP A 1 171 ? -15.332 -16.218 -12.470 1.00 49.81 171 ASP A N 1
ATOM 1381 C CA . ASP A 1 171 ? -16.219 -15.676 -13.459 1.00 49.81 171 ASP A CA 1
ATOM 1382 C C . ASP A 1 171 ? -17.581 -16.339 -13.134 1.00 49.81 171 ASP A C 1
ATOM 1384 O O . ASP A 1 171 ? -17.955 -17.358 -13.707 1.00 49.81 171 ASP A O 1
ATOM 1388 N N . GLU A 1 172 ? -18.325 -15.821 -12.143 1.00 46.44 172 GLU A N 1
ATOM 1389 C CA . GLU A 1 172 ? -19.746 -15.660 -12.264 1.00 46.44 172 GLU A CA 1
ATOM 1390 C C . GLU A 1 172 ? -19.796 -14.845 -13.539 1.00 46.44 172 GLU A C 1
ATOM 1392 O O . GLU A 1 172 ? -19.690 -13.616 -13.543 1.00 46.44 172 GLU A O 1
ATOM 1397 N N . ASP A 1 173 ? -19.788 -15.588 -14.648 1.00 46.72 173 ASP A N 1
ATOM 1398 C CA . ASP A 1 173 ? -20.421 -15.235 -15.875 1.00 46.72 173 ASP A CA 1
ATOM 1399 C C . ASP A 1 173 ? -21.742 -14.666 -15.379 1.00 46.72 173 ASP A C 1
ATOM 1401 O O . ASP A 1 173 ? -22.719 -15.377 -15.132 1.00 46.72 173 ASP A O 1
ATOM 1405 N N . ILE A 1 174 ? -21.757 -13.353 -15.152 1.00 46.66 174 ILE A N 1
ATOM 1406 C CA . ILE A 1 174 ? -22.930 -12.559 -15.376 1.00 46.66 174 ILE A CA 1
ATOM 1407 C C . ILE A 1 174 ? -23.169 -12.877 -16.845 1.00 46.66 174 ILE A C 1
ATOM 1409 O O . ILE A 1 174 ? -22.638 -12.221 -17.742 1.00 46.66 174 ILE A O 1
ATOM 1413 N N . GLU A 1 175 ? -23.890 -13.976 -17.085 1.00 44.97 175 GLU A N 1
ATOM 1414 C CA . GLU A 1 175 ? -24.691 -14.189 -18.261 1.00 44.97 175 GLU A CA 1
ATOM 1415 C C . GLU A 1 175 ? -25.621 -12.982 -18.228 1.00 44.97 175 GLU A C 1
ATOM 1417 O O . GLU A 1 175 ? -26.730 -13.008 -17.697 1.00 44.97 175 GLU A O 1
ATOM 1422 N N . VAL A 1 176 ? -25.098 -11.851 -18.706 1.00 45.59 176 VAL A N 1
ATOM 1423 C CA . VAL A 1 176 ? -25.904 -10.786 -19.248 1.00 45.59 176 VAL A CA 1
ATOM 1424 C C . VAL A 1 176 ? -26.627 -11.521 -20.353 1.00 45.59 176 VAL A C 1
ATOM 1426 O O . VAL A 1 176 ? -26.039 -11.844 -21.386 1.00 45.59 176 VAL A O 1
ATOM 1429 N N . ASP A 1 177 ? -27.846 -11.940 -20.046 1.00 47.50 177 ASP A N 1
ATOM 1430 C CA . ASP A 1 177 ? -28.732 -12.601 -20.976 1.00 47.50 177 ASP A CA 1
ATOM 1431 C C . ASP A 1 177 ? -29.081 -11.570 -22.053 1.00 47.50 177 ASP A C 1
ATOM 1433 O O . ASP A 1 177 ? -30.091 -10.874 -21.990 1.00 47.50 177 ASP A O 1
ATOM 1437 N N . TRP A 1 178 ? -28.176 -11.413 -23.022 1.00 62.06 178 TRP A N 1
ATOM 1438 C CA . TRP A 1 178 ? -28.372 -10.588 -24.209 1.00 62.06 178 TRP A CA 1
ATOM 1439 C C . TRP A 1 178 ? -29.485 -11.160 -25.102 1.00 62.06 178 TRP A C 1
ATOM 1441 O O . TRP A 1 178 ? -29.865 -10.503 -26.066 1.00 62.06 178 TRP A O 1
ATOM 1451 N N . GLU A 1 179 ? -29.990 -12.365 -24.802 1.00 51.41 179 GLU A N 1
ATOM 1452 C CA . GLU A 1 179 ? -31.140 -12.990 -25.462 1.00 51.41 179 GLU A CA 1
ATOM 1453 C C . GLU A 1 179 ? -32.449 -12.801 -24.683 1.00 51.41 179 GLU A C 1
ATOM 1455 O O . GLU A 1 179 ? -33.501 -13.278 -25.121 1.00 51.41 179 GLU A O 1
ATOM 1460 N N . SER A 1 180 ? -32.449 -12.017 -23.599 1.00 47.31 180 SER A N 1
ATOM 1461 C CA . SER A 1 180 ? -33.676 -11.367 -23.159 1.00 47.31 180 SER A CA 1
ATOM 1462 C C . SER A 1 180 ? -34.014 -10.258 -24.159 1.00 47.31 180 SER A C 1
ATOM 1464 O O . SER A 1 180 ? -33.891 -9.069 -23.864 1.00 47.31 180 SER A O 1
ATOM 1466 N N . ASP A 1 181 ? -34.548 -10.676 -25.312 1.00 48.97 181 ASP A N 1
ATOM 1467 C CA . ASP A 1 181 ? -35.463 -9.938 -26.193 1.00 48.97 181 ASP A CA 1
ATOM 1468 C C . ASP A 1 181 ? -36.768 -9.599 -25.435 1.00 48.97 181 ASP A C 1
ATOM 1470 O O . ASP A 1 181 ? -37.887 -9.767 -25.928 1.00 48.97 181 ASP A O 1
ATOM 1474 N N . GLY A 1 182 ? -36.637 -9.183 -24.176 1.00 46.31 182 GLY A N 1
ATOM 1475 C CA . GLY A 1 182 ? -37.686 -8.520 -23.448 1.00 46.31 182 GLY A CA 1
ATOM 1476 C C . GLY A 1 182 ? -37.930 -7.235 -24.201 1.00 46.31 182 GLY A C 1
ATOM 1477 O O . GLY A 1 182 ? -37.054 -6.377 -24.255 1.00 46.31 182 GLY A O 1
ATOM 1478 N N . GLU A 1 183 ? -39.104 -7.164 -24.815 1.00 52.78 183 GLU A N 1
ATOM 1479 C CA . GLU A 1 183 ? -39.789 -5.947 -25.214 1.00 52.78 183 GLU A CA 1
ATOM 1480 C C . GLU A 1 183 ? -39.710 -4.945 -24.047 1.00 52.78 183 GLU A C 1
ATOM 1482 O O . GLU A 1 183 ? -40.615 -4.828 -23.227 1.00 52.78 183 GLU A O 1
ATOM 1487 N N . PHE A 1 184 ? -38.580 -4.250 -23.921 1.00 43.84 184 PHE A N 1
ATOM 1488 C CA . PHE A 1 184 ? -38.469 -3.017 -23.170 1.00 43.84 184 PHE A CA 1
ATOM 1489 C C . PHE A 1 184 ? -39.049 -1.973 -24.118 1.00 43.84 184 PHE A C 1
ATOM 1491 O O . PHE A 1 184 ? -38.330 -1.288 -24.844 1.00 43.84 184 PHE A O 1
ATOM 1498 N N . GLU A 1 185 ? -40.381 -2.017 -24.231 1.00 50.88 185 GLU A N 1
ATOM 1499 C CA . GLU A 1 185 ? -41.195 -1.025 -24.921 1.00 50.88 185 GLU A CA 1
ATOM 1500 C C . GLU A 1 185 ? -40.741 0.356 -24.439 1.00 50.88 185 GLU A C 1
ATOM 1502 O O . GLU A 1 185 ? -40.893 0.683 -23.266 1.00 50.88 185 GLU A O 1
ATOM 1507 N N . GLU A 1 186 ? -40.035 1.075 -25.316 1.00 51.12 186 GLU A N 1
ATOM 1508 C CA . GLU A 1 186 ? -40.295 2.434 -25.833 1.00 51.12 186 GLU A CA 1
ATOM 1509 C C . GLU A 1 186 ? -41.125 3.435 -24.985 1.00 51.12 186 GLU A C 1
ATOM 1511 O O . GLU A 1 186 ? -41.662 4.385 -25.541 1.00 51.12 186 GLU A O 1
ATOM 1516 N N . GLU A 1 187 ? -41.236 3.307 -23.661 1.00 49.75 187 GLU A N 1
ATOM 1517 C CA . GLU A 1 187 ? -41.938 4.280 -22.801 1.00 49.75 187 GLU A CA 1
ATOM 1518 C C . GLU A 1 187 ? -40.996 5.137 -21.942 1.00 49.75 187 GLU A C 1
ATOM 1520 O O . GLU A 1 187 ? -41.461 6.059 -21.280 1.00 49.75 187 GLU A O 1
ATOM 1525 N N . PHE A 1 188 ? -39.678 4.901 -21.956 1.00 44.09 188 PHE A N 1
ATOM 1526 C CA . PHE A 1 188 ? -38.746 5.655 -21.098 1.00 44.09 188 PHE A CA 1
ATOM 1527 C C . PHE A 1 188 ? -37.973 6.785 -21.803 1.00 44.09 188 PHE A C 1
ATOM 1529 O O . PHE A 1 188 ? -37.275 7.545 -21.138 1.00 44.09 188 PHE A O 1
ATOM 1536 N N . GLU A 1 189 ? -38.090 6.936 -23.127 1.00 48.59 189 GLU A N 1
ATOM 1537 C CA . GLU A 1 189 ? -37.377 8.003 -23.855 1.00 48.59 189 GLU A CA 1
ATOM 1538 C C . GLU A 1 189 ? -38.158 9.325 -23.961 1.00 48.59 189 GLU A C 1
ATOM 1540 O O . GLU A 1 189 ? -37.534 10.358 -24.174 1.00 48.59 189 GLU A O 1
ATOM 1545 N N . GLU A 1 190 ? -39.480 9.358 -23.744 1.00 50.00 190 GLU A N 1
ATOM 1546 C CA . GLU A 1 190 ? -40.245 10.614 -23.891 1.00 50.00 190 GLU A CA 1
ATOM 1547 C C . GLU A 1 190 ? -40.404 11.436 -22.596 1.00 50.00 190 GLU A C 1
ATOM 1549 O O . GLU A 1 190 ? -40.744 12.612 -22.682 1.00 50.00 190 GLU A O 1
ATOM 1554 N N . GLU A 1 191 ? -40.125 10.893 -21.402 1.00 48.97 191 GLU A N 1
ATOM 1555 C CA . GLU A 1 191 ? -40.303 11.649 -20.140 1.00 48.97 191 GLU A CA 1
ATOM 1556 C C . GLU A 1 191 ? -39.000 12.259 -19.582 1.00 48.97 191 GLU A C 1
ATOM 1558 O O . GLU A 1 191 ? -39.049 13.088 -18.678 1.00 48.97 191 GLU A O 1
ATOM 1563 N N . PHE A 1 192 ? -37.828 11.900 -20.124 1.00 44.44 192 PHE A N 1
ATOM 1564 C CA . PHE A 1 192 ? -36.536 12.403 -19.629 1.00 44.44 192 PHE A CA 1
ATOM 1565 C C . PHE A 1 192 ? -35.977 13.596 -20.427 1.00 44.44 192 PHE A C 1
ATOM 1567 O O . PHE A 1 192 ? -35.095 14.298 -19.937 1.00 44.44 192 PHE A O 1
ATOM 1574 N N . GLU A 1 193 ? -36.491 13.870 -21.632 1.00 50.59 193 GLU A N 1
ATOM 1575 C CA . GLU A 1 193 ? -36.048 15.025 -22.431 1.00 50.59 193 GLU A CA 1
ATOM 1576 C C . GLU A 1 193 ? -36.768 16.341 -22.075 1.00 50.59 193 GLU A C 1
ATOM 1578 O O . GLU A 1 193 ? -36.229 17.407 -22.363 1.00 50.59 193 GLU A O 1
ATOM 1583 N N . GLU A 1 194 ? -37.926 16.320 -21.399 1.00 50.25 1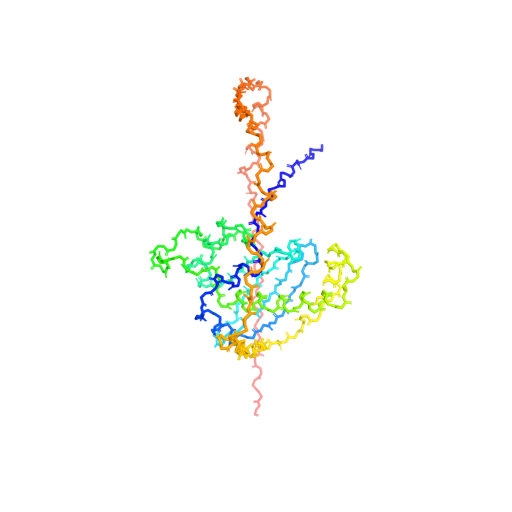94 GLU A N 1
ATOM 1584 C CA . GLU A 1 194 ? -38.668 17.560 -21.094 1.00 50.25 194 GLU A CA 1
ATOM 1585 C C . GLU A 1 194 ? -38.246 18.268 -19.789 1.00 50.25 194 GLU A C 1
ATOM 1587 O O . GLU A 1 194 ? -38.584 19.437 -19.611 1.00 50.25 194 GLU A O 1
ATOM 1592 N N . GLU A 1 195 ? -37.475 17.636 -18.893 1.00 49.84 195 GLU A N 1
ATOM 1593 C CA . GLU A 1 195 ? -37.076 18.258 -17.610 1.00 49.84 195 GLU A CA 1
ATOM 1594 C C . GLU A 1 195 ? -35.640 18.822 -17.587 1.00 49.84 195 GLU A C 1
ATOM 1596 O O . GLU A 1 195 ? -35.233 19.431 -16.600 1.00 49.84 195 GLU A O 1
ATOM 1601 N N . PHE A 1 196 ? -34.867 18.679 -18.672 1.00 47.12 196 PHE A N 1
ATOM 1602 C CA . PHE A 1 196 ? -33.471 19.151 -18.742 1.00 47.12 196 PHE A CA 1
ATOM 1603 C C . PHE A 1 196 ? -33.268 20.407 -19.615 1.00 47.12 196 PHE A C 1
ATOM 1605 O O . PHE A 1 196 ? -32.137 20.765 -19.940 1.00 47.12 196 PHE A O 1
ATOM 1612 N N . GLU A 1 197 ? -34.346 21.101 -19.993 1.00 53.53 197 GLU A N 1
ATOM 1613 C CA . GLU A 1 197 ? -34.270 22.421 -20.649 1.00 53.53 197 GLU A CA 1
ATOM 1614 C C . GLU A 1 197 ? -34.529 23.605 -19.695 1.00 53.53 197 GLU A C 1
ATOM 1616 O O . GLU A 1 197 ? -34.420 24.763 -20.112 1.00 53.53 197 GLU A O 1
ATOM 1621 N N . GLU A 1 198 ? -34.805 23.369 -18.407 1.00 55.28 198 GLU A N 1
ATOM 1622 C CA . GLU A 1 198 ? -34.902 24.463 -17.435 1.00 55.28 198 GLU A CA 1
ATOM 1623 C C . GLU A 1 198 ? -33.509 24.939 -16.982 1.00 55.28 198 GLU A C 1
ATOM 1625 O O . GLU A 1 198 ? -32.878 24.415 -16.068 1.00 55.28 198 GLU A O 1
ATOM 1630 N N . GLU A 1 199 ? -33.078 26.021 -17.637 1.00 54.72 199 GLU A N 1
ATOM 1631 C CA . GLU A 1 199 ? -32.439 27.162 -16.974 1.00 54.72 199 GLU A CA 1
ATOM 1632 C C . GLU A 1 199 ? -30.976 26.958 -16.528 1.00 54.72 199 GLU A C 1
ATOM 1634 O O . GLU A 1 199 ? -30.594 27.216 -15.390 1.00 54.72 199 GLU A O 1
ATOM 1639 N N . PHE A 1 200 ? -30.093 26.608 -17.473 1.00 48.66 200 PHE A N 1
ATOM 1640 C CA . PHE A 1 200 ? -28.672 26.954 -17.338 1.00 48.66 200 PHE A CA 1
ATOM 1641 C C . PHE A 1 200 ? -28.489 28.439 -17.700 1.00 48.66 200 PHE A C 1
ATOM 1643 O O . PHE A 1 200 ? -28.064 28.787 -18.804 1.00 48.66 200 PHE A O 1
ATOM 1650 N N . GLU A 1 201 ? -28.888 29.335 -16.791 1.00 61.78 201 GLU A N 1
ATOM 1651 C CA . GLU A 1 201 ? -28.474 30.738 -16.850 1.00 61.78 201 GLU A CA 1
ATOM 1652 C C . GLU A 1 201 ? -26.942 30.775 -16.773 1.00 61.78 201 GLU A C 1
ATOM 1654 O O . GLU A 1 201 ? -26.343 30.391 -15.770 1.00 61.78 201 GLU A O 1
ATOM 1659 N N . GLU A 1 202 ? -26.300 31.195 -17.866 1.00 57.41 202 GLU A N 1
ATOM 1660 C CA . GLU A 1 202 ? -24.860 31.434 -17.923 1.00 57.41 202 GLU A CA 1
ATOM 1661 C C . GLU A 1 202 ? -24.491 32.498 -16.876 1.00 57.41 202 GLU A C 1
ATOM 1663 O O . GLU A 1 202 ? -24.572 33.702 -17.138 1.00 57.41 202 GLU A O 1
ATOM 1668 N N . GLU A 1 203 ? -24.096 32.072 -15.673 1.00 66.00 203 GLU A N 1
ATOM 1669 C CA . GLU A 1 203 ? -23.495 32.991 -14.714 1.00 66.00 203 GLU A CA 1
ATOM 1670 C C . GLU A 1 203 ? -22.226 33.587 -15.348 1.00 66.00 203 GLU A C 1
ATOM 1672 O O . GLU A 1 203 ? -21.397 32.854 -15.906 1.00 66.00 203 GLU A O 1
ATOM 1677 N N . PRO A 1 204 ? -22.059 34.922 -15.313 1.00 68.62 204 PRO A N 1
ATOM 1678 C CA . PRO A 1 204 ? -20.881 35.563 -15.865 1.00 68.62 204 PRO A CA 1
ATOM 1679 C C . PRO A 1 204 ? -19.648 35.020 -15.149 1.00 68.62 204 PRO A C 1
ATOM 1681 O O . PRO A 1 204 ? -19.529 35.124 -13.931 1.00 68.62 204 PRO A O 1
ATOM 1684 N N . VAL A 1 205 ? -18.739 34.437 -15.931 1.00 61.88 205 VAL A N 1
ATOM 1685 C CA . VAL A 1 205 ? -17.448 33.919 -15.477 1.00 61.88 205 VAL A CA 1
ATOM 1686 C C . VAL A 1 205 ? -16.709 35.049 -14.761 1.00 61.88 205 VAL A C 1
ATOM 1688 O O . VAL A 1 205 ? -16.205 35.969 -15.408 1.00 61.88 205 VAL A O 1
ATOM 1691 N N . ASP A 1 206 ? -16.710 35.002 -13.430 1.00 59.31 206 ASP A N 1
ATOM 1692 C CA . ASP A 1 206 ? -16.075 36.008 -12.586 1.00 59.31 206 ASP A CA 1
ATOM 1693 C C . ASP A 1 206 ? -14.573 36.010 -12.899 1.00 59.31 206 ASP A C 1
ATOM 1695 O O . ASP A 1 206 ? -13.908 34.965 -12.900 1.00 59.31 206 ASP A O 1
ATOM 1699 N N . GLU A 1 207 ? -14.060 37.181 -13.269 1.00 66.50 207 GLU A N 1
ATOM 1700 C CA . GLU A 1 207 ? -12.685 37.363 -13.711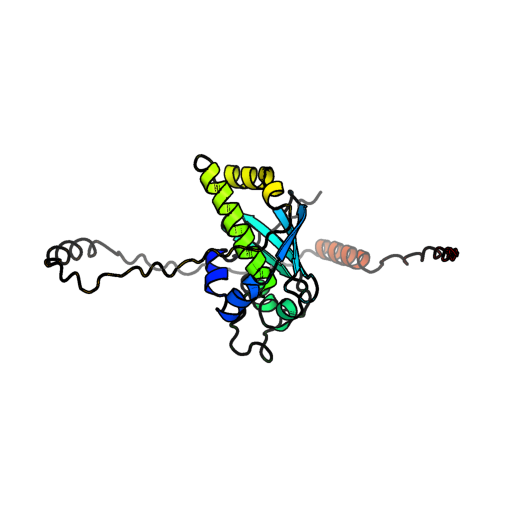 1.00 66.50 207 GLU A CA 1
ATOM 1701 C C . GLU A 1 207 ? -11.746 36.837 -12.620 1.00 66.50 207 GLU A C 1
ATOM 1703 O O . GLU A 1 207 ? -11.801 37.260 -11.464 1.00 66.50 207 GLU A O 1
ATOM 1708 N N . THR A 1 208 ? -10.892 35.876 -12.984 1.00 63.50 208 THR A N 1
ATOM 1709 C CA . THR A 1 208 ? -9.936 35.245 -12.069 1.00 63.50 208 THR A CA 1
ATOM 1710 C C . THR A 1 208 ? -9.225 36.309 -11.232 1.00 63.50 208 THR A C 1
ATOM 1712 O O . THR A 1 208 ? -8.685 37.252 -11.822 1.00 63.50 208 THR A O 1
ATOM 1715 N N . PRO A 1 209 ? -9.176 36.180 -9.894 1.00 57.78 209 PRO A N 1
ATOM 1716 C CA . PRO A 1 209 ? -8.562 37.187 -9.047 1.00 57.78 209 PRO A CA 1
ATOM 1717 C C . PRO A 1 209 ? -7.094 37.339 -9.434 1.00 57.78 209 PRO A C 1
ATOM 1719 O O . PRO A 1 209 ? -6.279 36.433 -9.252 1.00 57.78 209 PRO A O 1
ATOM 1722 N N . THR A 1 210 ? -6.758 38.500 -9.992 1.00 61.50 210 THR A N 1
ATOM 1723 C CA . THR A 1 210 ? -5.376 38.908 -10.224 1.00 61.50 210 THR A CA 1
ATOM 1724 C C . THR A 1 210 ? -4.714 39.032 -8.856 1.00 61.50 210 THR A C 1
ATOM 1726 O O . THR A 1 210 ? -4.958 39.987 -8.121 1.00 61.50 210 THR A O 1
ATOM 1729 N N . ILE A 1 211 ? -3.927 38.028 -8.471 1.00 63.16 211 ILE A N 1
ATOM 1730 C CA . ILE A 1 211 ? -3.133 38.067 -7.243 1.00 63.16 211 ILE A CA 1
ATOM 1731 C C . ILE A 1 211 ? -1.997 39.060 -7.494 1.00 63.16 211 ILE A C 1
ATOM 1733 O O . ILE A 1 211 ? -0.961 38.717 -8.064 1.00 63.16 211 ILE A O 1
ATOM 1737 N N . GLU A 1 212 ? -2.215 40.316 -7.112 1.00 64.19 212 GLU A N 1
ATOM 1738 C CA . GLU A 1 212 ? -1.156 41.315 -7.050 1.00 64.19 212 GLU A CA 1
ATOM 1739 C C . GLU A 1 212 ? -0.208 40.926 -5.910 1.00 64.19 212 GLU A C 1
ATOM 1741 O O . GLU A 1 212 ? -0.496 41.126 -4.731 1.00 64.19 212 GLU A O 1
ATOM 1746 N N . PHE A 1 213 ? 0.921 40.310 -6.264 1.00 55.56 213 PHE A N 1
ATOM 1747 C CA . PHE A 1 213 ? 2.032 40.095 -5.344 1.00 55.56 213 PHE A CA 1
ATOM 1748 C C . PHE A 1 213 ? 2.619 41.459 -4.969 1.00 55.56 213 PHE A C 1
ATOM 1750 O O . PHE A 1 213 ? 3.450 42.021 -5.682 1.00 55.56 213 PHE A O 1
ATOM 1757 N N . THR A 1 214 ? 2.170 42.015 -3.848 1.00 63.75 214 THR A N 1
ATOM 1758 C CA . THR A 1 214 ? 2.862 43.117 -3.188 1.00 63.75 214 THR A CA 1
ATOM 1759 C C . THR A 1 214 ? 4.092 42.542 -2.498 1.00 63.75 214 THR A C 1
ATOM 1761 O O . THR A 1 214 ? 3.996 41.970 -1.414 1.00 63.75 214 THR A O 1
ATOM 1764 N N . GLU A 1 215 ? 5.247 42.646 -3.154 1.00 67.31 215 GLU A N 1
ATOM 1765 C CA . GLU A 1 215 ? 6.549 42.404 -2.533 1.00 67.31 215 GLU A CA 1
ATOM 1766 C C . GLU A 1 215 ? 6.792 43.504 -1.490 1.00 67.31 215 GLU A C 1
ATOM 1768 O O . GLU A 1 215 ? 7.316 44.577 -1.797 1.00 67.31 215 GLU A O 1
ATOM 1773 N N . GLU A 1 216 ? 6.342 43.279 -0.255 1.00 78.38 216 GLU A N 1
ATOM 1774 C CA . GLU A 1 216 ? 6.743 44.135 0.856 1.00 78.38 216 GLU A CA 1
ATOM 1775 C C . GLU A 1 216 ? 8.244 43.923 1.122 1.00 78.38 216 GLU A C 1
ATOM 1777 O O . GLU A 1 216 ? 8.704 42.780 1.210 1.00 78.38 216 GLU A O 1
ATOM 1782 N N . PRO A 1 217 ? 9.042 45.003 1.195 1.00 78.56 217 PRO A N 1
ATOM 1783 C CA . PRO A 1 217 ? 10.466 44.898 1.468 1.00 78.56 217 PRO A CA 1
ATOM 1784 C C . PRO A 1 217 ? 10.674 44.333 2.875 1.00 78.56 217 PRO A C 1
ATOM 1786 O O . PRO A 1 217 ? 10.252 44.943 3.854 1.00 78.56 217 PRO A O 1
ATOM 1789 N N . ILE A 1 218 ? 11.340 43.180 2.950 1.00 79.12 218 ILE A N 1
ATOM 1790 C CA . ILE A 1 218 ? 11.717 42.508 4.198 1.00 79.12 218 ILE A CA 1
ATOM 1791 C C . ILE A 1 218 ? 12.511 43.490 5.067 1.00 79.12 218 ILE A C 1
ATOM 1793 O O . ILE A 1 218 ? 13.487 44.094 4.604 1.00 79.12 218 ILE A O 1
ATOM 1797 N N . GLU A 1 219 ? 12.078 43.677 6.313 1.00 83.81 219 GLU A N 1
ATOM 1798 C CA . GLU A 1 219 ? 12.737 44.592 7.239 1.00 83.81 219 GLU A CA 1
ATOM 1799 C C . GLU A 1 219 ? 14.128 44.045 7.617 1.00 83.81 219 GLU A C 1
ATOM 1801 O O . GLU A 1 219 ? 14.311 42.837 7.777 1.00 83.81 219 GLU A O 1
ATOM 1806 N N . PRO A 1 220 ? 15.152 44.908 7.761 1.00 76.38 220 PRO A N 1
ATOM 1807 C CA . PRO A 1 220 ? 16.536 44.473 7.967 1.00 76.38 220 PRO A CA 1
ATOM 1808 C C . PRO A 1 220 ? 16.752 43.661 9.253 1.00 76.38 220 PRO A C 1
ATOM 1810 O O . PRO A 1 220 ? 17.742 42.944 9.352 1.00 76.38 220 PRO A O 1
ATOM 1813 N N . GLU A 1 221 ? 15.837 43.748 10.219 1.00 75.88 221 GLU A N 1
ATOM 1814 C CA . GLU A 1 221 ? 15.874 42.952 11.449 1.00 75.88 221 GLU A CA 1
ATOM 1815 C C . GLU A 1 221 ? 15.475 41.481 11.239 1.00 75.88 221 GLU A C 1
ATOM 1817 O O . GLU A 1 221 ? 15.993 40.610 11.936 1.00 75.88 221 GLU A O 1
ATOM 1822 N N . GLU A 1 222 ? 14.650 41.174 10.233 1.00 75.38 222 GLU A N 1
ATOM 1823 C CA . GLU A 1 222 ? 14.279 39.790 9.900 1.00 75.38 222 GLU A CA 1
ATOM 1824 C C . GLU A 1 222 ? 15.415 39.049 9.173 1.00 75.38 222 GLU A C 1
ATOM 1826 O O . GLU A 1 222 ? 15.549 37.831 9.292 1.00 75.38 222 GLU A O 1
ATOM 1831 N N . LEU A 1 223 ? 16.290 39.776 8.466 1.00 75.00 223 LEU A N 1
ATOM 1832 C CA . LEU A 1 223 ? 17.468 39.202 7.804 1.00 75.00 223 LEU A CA 1
ATOM 1833 C C . LEU A 1 223 ? 18.529 38.711 8.804 1.00 75.00 223 LEU A C 1
ATOM 1835 O O . LEU A 1 223 ? 19.153 37.678 8.560 1.00 75.00 223 LEU A O 1
ATOM 1839 N N . GLU A 1 224 ? 18.703 39.389 9.945 1.00 75.06 224 GLU A N 1
ATOM 1840 C CA . GLU A 1 224 ? 19.655 38.956 10.983 1.00 75.06 224 GLU A CA 1
ATOM 1841 C C . GLU A 1 224 ? 19.208 37.654 11.677 1.00 75.06 224 GLU A C 1
ATOM 1843 O O . GLU A 1 224 ? 20.049 36.825 12.039 1.00 75.06 224 GLU A O 1
ATOM 1848 N N . GLU A 1 225 ? 17.898 37.419 11.834 1.00 74.00 225 GLU A N 1
ATOM 1849 C CA . GLU A 1 225 ? 17.387 36.156 12.392 1.00 74.00 225 GLU A CA 1
ATOM 1850 C C . GLU A 1 225 ? 17.598 34.963 11.448 1.00 74.00 225 GLU A C 1
ATOM 1852 O O . GLU A 1 225 ? 17.868 33.852 11.920 1.00 74.00 225 GLU A O 1
ATOM 1857 N N . ILE A 1 226 ? 17.523 35.181 10.131 1.00 73.94 226 ILE A N 1
ATOM 1858 C CA . ILE A 1 226 ? 17.731 34.131 9.124 1.00 73.94 226 ILE A CA 1
ATOM 1859 C C . ILE A 1 226 ? 19.204 33.687 9.099 1.00 73.94 226 ILE A C 1
ATOM 1861 O O . ILE A 1 226 ? 19.469 32.485 9.163 1.00 73.94 226 ILE A O 1
ATOM 1865 N N . GLU A 1 227 ? 20.167 34.619 9.123 1.00 75.00 227 GLU A N 1
ATOM 1866 C CA . GLU A 1 227 ? 21.603 34.273 9.180 1.00 75.00 227 GLU A CA 1
ATOM 1867 C C . GLU A 1 227 ? 21.977 33.517 10.474 1.00 75.00 227 GLU A C 1
ATOM 1869 O O . GLU A 1 227 ? 22.785 32.584 10.460 1.00 75.00 227 GLU A O 1
ATOM 1874 N N . LEU A 1 228 ? 21.351 33.859 11.606 1.00 73.88 228 LEU A N 1
ATOM 1875 C CA . LEU A 1 228 ? 21.556 33.173 12.891 1.00 73.88 228 LEU A CA 1
ATOM 1876 C C . LEU A 1 228 ? 21.024 31.730 12.909 1.00 73.88 228 LEU A C 1
ATOM 1878 O O . LEU A 1 228 ? 21.527 30.898 13.676 1.00 73.88 228 LEU A O 1
ATOM 1882 N N . LEU A 1 229 ? 20.002 31.430 12.105 1.00 72.00 229 LEU A N 1
ATOM 1883 C CA . LEU A 1 229 ? 19.448 30.084 11.955 1.00 72.00 229 LEU A CA 1
ATOM 1884 C C . LEU A 1 229 ? 20.306 29.215 11.031 1.00 72.00 229 LEU A C 1
ATOM 1886 O O . LEU A 1 229 ? 20.522 28.045 11.351 1.00 72.00 229 LEU A O 1
ATOM 1890 N N . GLU A 1 230 ? 20.848 29.780 9.951 1.00 73.19 230 GLU A N 1
ATOM 1891 C CA . GLU A 1 230 ? 21.764 29.061 9.056 1.00 73.19 230 GLU A CA 1
ATOM 1892 C C . GLU A 1 230 ? 23.082 28.700 9.757 1.00 73.19 230 GLU A C 1
ATOM 1894 O O . GLU A 1 230 ? 23.533 27.558 9.667 1.00 73.19 230 GLU A O 1
ATOM 1899 N N . ALA A 1 231 ? 23.633 29.596 10.584 1.00 72.94 231 ALA A N 1
ATOM 1900 C CA . ALA A 1 231 ? 24.855 29.321 11.349 1.00 72.94 231 ALA A CA 1
ATOM 1901 C C . ALA A 1 231 ? 24.715 28.172 12.373 1.00 72.94 231 ALA A C 1
ATOM 1903 O O . ALA A 1 231 ? 25.712 27.585 12.794 1.00 72.94 231 ALA A O 1
ATOM 1904 N N . LYS A 1 232 ? 23.489 27.823 12.789 1.00 67.06 232 LYS A N 1
ATOM 1905 C CA . LYS A 1 232 ? 23.229 26.687 13.694 1.00 67.06 232 LYS A CA 1
ATOM 1906 C C . LYS A 1 232 ? 23.142 25.337 12.987 1.00 67.06 232 LYS A C 1
ATOM 1908 O O . LYS A 1 232 ? 23.160 24.316 13.670 1.00 67.06 232 LYS A O 1
ATOM 1913 N N . LEU A 1 233 ? 23.041 25.316 11.661 1.00 64.25 233 LEU A N 1
ATOM 1914 C CA . LEU A 1 233 ? 22.925 24.085 10.877 1.00 64.25 233 LEU A CA 1
ATOM 1915 C C . LEU A 1 233 ? 24.284 23.502 10.446 1.00 64.25 233 LEU A C 1
ATOM 1917 O O . LEU A 1 233 ? 24.319 22.362 9.990 1.00 64.25 233 LEU A O 1
ATOM 1921 N N . GLU A 1 234 ? 25.400 24.218 10.633 1.00 61.56 234 GLU A N 1
ATOM 1922 C CA . GLU A 1 234 ? 26.721 23.807 10.117 1.00 61.56 234 GLU A CA 1
ATOM 1923 C C . GLU A 1 234 ? 27.621 22.992 11.068 1.00 61.56 234 GLU A C 1
ATOM 1925 O O . GLU A 1 234 ? 28.756 22.694 10.708 1.00 61.56 234 GLU A O 1
ATOM 1930 N N . PHE A 1 235 ? 27.162 22.554 12.244 1.00 53.81 235 PHE A N 1
ATOM 1931 C CA . PHE A 1 235 ? 27.987 21.698 13.116 1.00 53.81 235 PHE A CA 1
ATOM 1932 C C . PHE A 1 235 ? 27.203 20.516 13.699 1.00 53.81 235 PHE A C 1
ATOM 1934 O O . PHE A 1 235 ? 26.668 20.616 14.804 1.00 53.81 235 PHE A O 1
ATOM 1941 N N . PRO A 1 236 ? 27.152 19.361 13.014 1.00 59.00 236 PRO A N 1
ATOM 1942 C CA . PRO A 1 236 ? 27.048 18.100 13.726 1.00 59.00 236 PRO A CA 1
ATOM 1943 C C . PRO A 1 236 ? 28.369 17.881 14.476 1.00 59.00 236 PRO A C 1
ATOM 1945 O O . PRO A 1 236 ? 29.425 17.724 13.862 1.00 59.00 236 PRO A O 1
ATOM 1948 N N . GLU A 1 237 ? 28.297 17.954 15.807 1.00 62.25 237 GLU A N 1
ATOM 1949 C CA . GLU A 1 237 ? 29.371 17.568 16.723 1.00 62.25 237 GLU A CA 1
ATOM 1950 C C . GLU A 1 237 ? 29.958 16.216 16.303 1.00 62.25 237 GLU A C 1
ATOM 1952 O O . GLU A 1 237 ? 29.228 15.292 15.936 1.00 62.25 237 GLU A O 1
ATOM 1957 N N . GLU A 1 238 ? 31.290 16.137 16.328 1.00 60.19 238 GLU A N 1
ATOM 1958 C CA . GLU A 1 238 ? 32.056 14.919 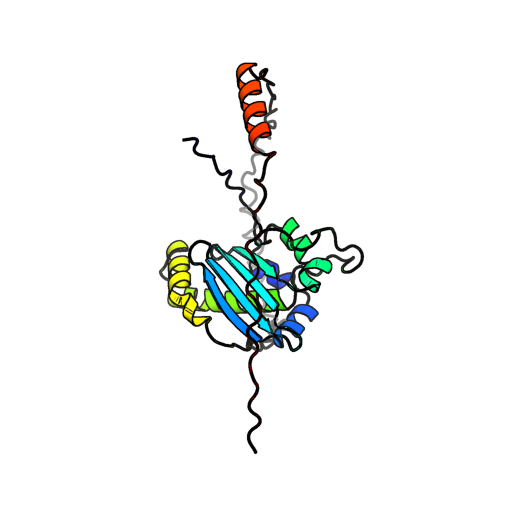16.095 1.00 60.19 238 GLU A CA 1
ATOM 1959 C C . GLU A 1 238 ? 31.454 13.778 16.924 1.00 60.19 238 GLU A C 1
ATOM 1961 O O . GLU A 1 238 ? 31.444 13.807 18.153 1.00 60.19 238 GLU A O 1
ATOM 1966 N N . PHE A 1 239 ? 30.894 12.795 16.222 1.00 57.47 239 PHE A N 1
ATOM 1967 C CA . PHE A 1 239 ? 30.336 11.586 16.803 1.00 57.47 239 PHE A CA 1
ATOM 1968 C C . PHE A 1 239 ? 31.498 10.793 17.411 1.00 57.47 239 PHE A C 1
ATOM 1970 O O . PHE A 1 239 ? 32.295 10.204 16.680 1.00 57.47 239 PHE A O 1
ATOM 1977 N N . GLU A 1 240 ? 31.639 10.853 18.737 1.00 65.88 240 GLU A N 1
ATOM 1978 C CA . GLU A 1 240 ? 32.623 10.073 19.485 1.00 65.88 240 GLU A CA 1
ATOM 1979 C C . GLU A 1 240 ? 32.382 8.581 19.203 1.00 65.88 240 GLU A C 1
ATOM 1981 O O . GLU A 1 240 ? 31.347 8.021 19.561 1.00 65.88 240 GLU A O 1
ATOM 1986 N N . GLU A 1 241 ? 33.324 7.947 18.499 1.00 62.38 241 GLU A N 1
ATOM 1987 C CA . GLU A 1 241 ? 33.313 6.510 18.229 1.00 62.38 241 GLU A CA 1
ATOM 1988 C C . GLU A 1 241 ? 33.370 5.748 19.559 1.00 62.38 241 GLU A C 1
ATOM 1990 O O . GLU A 1 241 ? 34.380 5.785 20.270 1.00 62.38 241 GLU A O 1
ATOM 1995 N N . GLU A 1 242 ? 32.289 5.047 19.908 1.00 70.88 242 GLU A N 1
ATOM 1996 C CA . GLU A 1 242 ? 32.320 4.124 21.038 1.00 70.88 242 GLU A CA 1
ATOM 1997 C C . GLU A 1 242 ? 33.323 2.987 20.750 1.00 70.88 242 GLU A C 1
ATOM 1999 O O . GLU A 1 242 ? 33.328 2.421 19.650 1.00 70.88 242 GLU A O 1
ATOM 2004 N N . PRO A 1 243 ? 34.200 2.642 21.711 1.00 66.62 243 PRO A N 1
ATOM 2005 C CA . PRO A 1 243 ? 35.183 1.584 21.534 1.00 66.62 243 PRO A CA 1
ATOM 2006 C C . PRO A 1 243 ? 34.475 0.237 21.357 1.00 66.62 243 PRO A C 1
ATOM 2008 O O . PRO A 1 243 ? 33.739 -0.208 22.235 1.00 66.62 243 PRO A O 1
ATOM 2011 N N . GLY A 1 244 ? 34.716 -0.394 20.205 1.00 67.06 244 GLY A N 1
ATOM 2012 C CA . GLY A 1 244 ? 34.099 -1.655 19.807 1.00 67.06 244 GLY A CA 1
ATOM 2013 C C . GLY A 1 244 ? 34.271 -2.766 20.841 1.00 67.06 244 GLY A C 1
ATOM 2014 O O . GLY A 1 244 ? 35.373 -3.017 21.332 1.00 67.06 244 GLY A O 1
ATOM 2015 N N . GLU A 1 245 ? 33.162 -3.437 21.143 1.00 67.69 245 GLU A N 1
ATOM 2016 C CA . GLU A 1 245 ? 33.134 -4.652 21.948 1.00 67.69 245 GLU A CA 1
ATOM 2017 C C . GLU A 1 245 ? 33.918 -5.767 21.240 1.00 67.69 245 GLU A C 1
ATOM 2019 O O . GLU A 1 245 ? 33.724 -6.045 20.053 1.00 67.69 245 GLU A O 1
ATOM 2024 N N . GLU A 1 246 ? 34.846 -6.384 21.972 1.00 69.38 246 GLU A N 1
ATOM 2025 C CA . GLU A 1 246 ? 35.649 -7.501 21.481 1.00 69.38 246 GLU A CA 1
ATOM 2026 C C . GLU A 1 246 ? 34.765 -8.738 21.224 1.00 69.38 246 GLU A C 1
ATOM 2028 O O . GLU A 1 246 ? 33.850 -9.021 22.003 1.00 69.38 246 GLU A O 1
ATOM 2033 N N . PRO A 1 247 ? 35.028 -9.505 20.150 1.00 68.62 247 PRO A N 1
ATOM 2034 C CA . PRO A 1 247 ? 34.266 -10.707 19.843 1.00 68.62 247 PRO A CA 1
ATOM 2035 C C . PRO A 1 247 ? 34.493 -11.779 20.914 1.00 68.62 247 PRO A C 1
ATOM 2037 O O . PRO A 1 247 ? 35.624 -12.169 21.201 1.00 68.62 247 PRO A O 1
ATOM 2040 N N . VAL A 1 248 ? 33.396 -12.280 21.480 1.00 74.25 248 VAL A N 1
ATOM 2041 C CA . VAL A 1 248 ? 33.393 -13.438 22.377 1.00 74.25 248 VAL A CA 1
ATOM 2042 C C . VAL A 1 248 ? 33.665 -14.688 21.538 1.00 74.25 248 VAL A C 1
ATOM 2044 O O . VAL A 1 248 ? 32.875 -15.038 20.663 1.00 74.25 248 VAL A O 1
ATOM 2047 N N . GLU A 1 249 ? 34.801 -15.342 21.778 1.00 68.81 249 GLU A N 1
ATOM 2048 C CA . GLU A 1 249 ? 35.129 -16.644 21.193 1.00 68.81 249 GLU A CA 1
ATOM 2049 C C . GLU A 1 249 ? 34.186 -17.708 21.780 1.00 68.81 249 GLU A C 1
ATOM 2051 O O . GLU A 1 249 ? 34.281 -18.068 22.953 1.00 68.81 249 GLU A O 1
ATOM 2056 N N . GLU A 1 250 ? 33.231 -18.176 20.976 1.00 74.69 250 GLU A N 1
ATOM 2057 C CA . GLU A 1 250 ? 32.313 -19.255 21.344 1.00 74.69 250 GLU A CA 1
ATOM 2058 C C . GLU A 1 250 ? 32.991 -20.604 21.045 1.00 74.69 250 GLU A C 1
ATOM 2060 O O . GLU A 1 250 ? 33.140 -21.012 19.890 1.00 74.69 250 GLU A O 1
ATOM 2065 N N . GLU A 1 251 ? 33.477 -21.271 22.096 1.00 72.88 251 GLU A N 1
ATOM 2066 C CA . GLU A 1 251 ? 34.065 -22.610 22.019 1.00 72.88 251 GLU A CA 1
ATOM 2067 C C . GLU A 1 251 ? 32.980 -23.639 21.660 1.00 72.88 251 GLU A C 1
ATOM 2069 O O . GLU A 1 251 ? 32.083 -23.940 22.447 1.00 72.88 251 GLU A O 1
ATOM 2074 N N . PHE A 1 252 ? 33.062 -24.185 20.446 1.00 68.62 252 PHE A N 1
ATOM 2075 C CA . PHE A 1 252 ? 32.228 -25.295 19.989 1.00 68.62 252 PHE A CA 1
ATOM 2076 C C . PHE A 1 252 ? 32.741 -26.604 20.612 1.00 68.62 252 PHE A C 1
ATOM 2078 O O . PHE A 1 252 ? 33.790 -27.118 20.216 1.00 68.62 252 PHE A O 1
ATOM 2085 N N . GLU A 1 253 ? 32.012 -27.155 21.583 1.00 73.81 253 GLU A N 1
ATOM 2086 C CA . GLU A 1 253 ? 32.243 -28.516 22.076 1.00 73.81 253 GLU A CA 1
ATOM 2087 C C . GLU A 1 253 ? 31.688 -29.533 21.059 1.00 73.81 253 GLU A C 1
ATOM 2089 O O . GLU A 1 253 ? 30.482 -29.620 20.827 1.00 73.81 253 GLU A O 1
ATOM 2094 N N . GLU A 1 254 ? 32.579 -30.300 20.425 1.00 71.00 254 GLU A N 1
ATOM 2095 C CA . GLU A 1 254 ? 32.219 -31.478 19.630 1.00 71.00 254 GLU A CA 1
ATOM 2096 C C . GLU A 1 254 ? 31.795 -32.622 20.569 1.00 71.00 254 GLU A C 1
ATOM 2098 O O . GLU A 1 254 ? 32.611 -33.151 21.329 1.00 71.00 254 GLU A O 1
ATOM 2103 N N . GLU A 1 255 ? 30.523 -33.027 20.510 1.00 65.25 255 GLU A N 1
ATOM 2104 C CA . GLU A 1 255 ? 30.057 -34.257 21.160 1.00 65.25 255 GLU A CA 1
ATOM 2105 C C . GLU A 1 255 ? 30.416 -35.520 20.334 1.00 65.25 255 GLU A C 1
ATOM 2107 O O . GLU A 1 255 ? 30.434 -35.463 19.100 1.00 65.25 255 GLU A O 1
ATOM 2112 N N . PRO A 1 256 ? 30.720 -36.652 21.009 1.00 71.75 256 PRO A N 1
ATOM 2113 C CA . PRO A 1 256 ? 31.366 -37.848 20.440 1.00 71.75 256 PRO A CA 1
ATOM 2114 C C . PRO A 1 256 ? 30.473 -38.813 19.641 1.00 71.75 256 PRO A C 1
ATOM 2116 O O . PRO A 1 256 ? 29.263 -38.935 19.937 1.00 71.75 256 PRO A O 1
#